Protein AF-A0A6P4EF73-F1 (afdb_monomer_lite)

Organism: Drosophila rhopaloa (NCBI:txid1041015)

Radius of gyration: 20.26 Å; chains: 1; bounding box: 39×43×54 Å

Sequence (199 aa):
MAYFVSNPTEPNYYFIDSVAYTEDHVPVKKLCWCDAPSKLKESTLCSYFELFGPVLEIKMFSNNSSMFQSGYVIYDNVKDAARALRTCNHKVNGIEFLVEASDSWDQPDAYGSSPEELQGPSLILGLNDYCLEHIMAKLELQDKVRFAKTCLRIRAIFKRESARLHTCVDLGQFRNMTVWDIRYYFQLFGAHIQVLYGI

Foldseek 3Di:
DDPPDDPPPDAQWDDDPLFIAGPVRHTFFKKKWWFAFPPDDPVQVLVLLCVLHDWPDWDKDDDVPDRIIMTMTGHPDRNSVSSVVVPPFDDGPRDTIDMGGPDLCPGPCSLHDDPPPPPDPPVLVVDDLVVLLVVLVPDQLQVLLVVLSNDVSSVVSSLVVLLVPAQEDEPVSCPPHDPVSVVSVCVRCVVNHNYYDYD

pLDDT: mean 82.44, std 15.29, range [28.02, 97.94]

Structure (mmCIF, N/CA/C/O backbone):
data_AF-A0A6P4EF73-F1
#
_entry.id   AF-A0A6P4EF73-F1
#
loop_
_atom_site.group_PDB
_atom_site.id
_atom_site.type_symbol
_atom_site.label_atom_id
_atom_site.label_alt_id
_atom_site.label_comp_id
_atom_site.label_asym_id
_atom_site.label_entity_id
_atom_site.label_seq_id
_atom_site.pdbx_PDB_ins_code
_atom_site.Cartn_x
_atom_site.Cartn_y
_atom_site.Cartn_z
_atom_site.occupancy
_atom_site.B_iso_or_equiv
_atom_site.auth_seq_id
_atom_site.auth_comp_id
_atom_site.auth_asym_id
_atom_site.auth_atom_id
_atom_site.pdbx_PDB_model_num
ATOM 1 N N . MET A 1 1 ? 8.618 16.901 5.969 1.00 31.33 1 MET A N 1
ATOM 2 C CA . MET A 1 1 ? 8.662 15.857 4.925 1.00 31.33 1 MET A CA 1
ATOM 3 C C . MET A 1 1 ? 7.523 16.161 3.978 1.00 31.33 1 MET A C 1
ATOM 5 O O . MET A 1 1 ? 6.398 16.257 4.443 1.00 31.33 1 MET A O 1
ATOM 9 N N . ALA A 1 2 ? 7.833 16.499 2.727 1.00 28.02 2 ALA A N 1
ATOM 10 C CA . ALA A 1 2 ? 6.839 16.957 1.765 1.00 28.02 2 ALA A CA 1
ATOM 11 C C . ALA A 1 2 ? 6.093 15.749 1.192 1.00 28.02 2 ALA A C 1
ATOM 13 O O . ALA A 1 2 ? 6.708 14.869 0.594 1.00 28.02 2 ALA A O 1
ATOM 14 N N . TYR A 1 3 ? 4.785 15.723 1.427 1.00 32.84 3 TYR A N 1
ATOM 15 C CA . TYR A 1 3 ? 3.828 14.833 0.792 1.00 32.84 3 TYR A CA 1
ATOM 16 C C . TYR A 1 3 ? 3.873 15.098 -0.718 1.00 32.84 3 TYR A C 1
ATOM 18 O O . TYR A 1 3 ? 3.492 16.180 -1.165 1.00 32.84 3 TYR A O 1
ATOM 26 N N . PHE A 1 4 ? 4.397 14.156 -1.506 1.00 39.75 4 PHE A N 1
ATOM 27 C CA . PHE A 1 4 ? 4.115 14.162 -2.938 1.00 39.75 4 PHE A CA 1
ATOM 28 C C . PHE A 1 4 ? 2.631 13.833 -3.081 1.00 39.75 4 PHE A C 1
ATOM 30 O O . PHE A 1 4 ? 2.155 12.828 -2.565 1.00 39.75 4 PHE A O 1
ATOM 37 N N . VAL A 1 5 ? 1.919 14.786 -3.668 1.00 38.03 5 VAL A N 1
ATOM 38 C CA . VAL A 1 5 ? 0.467 14.929 -3.699 1.00 38.03 5 VAL A CA 1
ATOM 39 C C . VAL A 1 5 ? -0.207 13.696 -4.304 1.00 38.03 5 VAL A C 1
ATOM 41 O O . VAL A 1 5 ? -0.346 13.594 -5.519 1.00 38.03 5 VAL A O 1
ATOM 44 N N . SER A 1 6 ? -0.699 12.807 -3.447 1.00 34.34 6 SER A N 1
ATOM 45 C CA . SER A 1 6 ? -2.006 12.187 -3.662 1.00 34.34 6 SER A CA 1
ATOM 46 C C . SER A 1 6 ? -3.044 13.229 -3.254 1.00 34.34 6 SER A C 1
ATOM 48 O O . SER A 1 6 ? -2.874 13.907 -2.237 1.00 34.34 6 SER A O 1
ATOM 50 N N . ASN A 1 7 ? -4.098 13.416 -4.045 1.00 36.19 7 ASN A N 1
ATOM 51 C CA . ASN A 1 7 ? -5.236 14.225 -3.614 1.00 36.19 7 ASN A CA 1
ATOM 52 C C . ASN A 1 7 ? -5.690 13.705 -2.233 1.00 36.19 7 ASN A C 1
ATOM 54 O O . ASN A 1 7 ? -5.998 12.519 -2.140 1.00 36.19 7 ASN A O 1
ATOM 58 N N . PRO A 1 8 ? -5.760 14.532 -1.172 1.00 46.88 8 PRO A N 1
ATOM 59 C CA . PRO A 1 8 ? -6.071 14.076 0.193 1.00 46.88 8 PRO A CA 1
ATOM 60 C C . PRO A 1 8 ? -7.490 13.497 0.359 1.00 46.88 8 PRO A C 1
ATOM 62 O O . PRO A 1 8 ? -7.913 13.183 1.465 1.00 46.88 8 PRO A O 1
ATOM 65 N N . THR A 1 9 ? -8.253 13.400 -0.728 1.00 51.22 9 THR A N 1
ATOM 66 C CA . THR A 1 9 ? -9.631 12.912 -0.782 1.00 51.22 9 THR A CA 1
ATOM 67 C C . THR A 1 9 ? -9.772 11.492 -1.320 1.00 51.22 9 THR A C 1
ATOM 69 O O . THR A 1 9 ? -10.854 10.926 -1.179 1.00 51.22 9 THR A O 1
ATOM 72 N N . GLU A 1 10 ? -8.742 10.914 -1.943 1.00 64.94 10 GLU A N 1
ATOM 73 C CA . GLU A 1 10 ? -8.824 9.548 -2.471 1.00 64.94 10 GLU A CA 1
ATOM 74 C C . GLU A 1 10 ? -8.064 8.578 -1.558 1.00 64.94 10 GLU A C 1
ATOM 76 O O . GLU A 1 10 ? -6.867 8.768 -1.333 1.00 64.94 10 GLU A O 1
ATOM 81 N N . PRO A 1 11 ? -8.736 7.554 -1.000 1.00 72.50 11 PRO A N 1
ATOM 82 C CA . PRO A 1 11 ? -8.063 6.541 -0.200 1.00 72.50 11 PRO A CA 1
ATOM 83 C C . PRO A 1 11 ? -7.031 5.796 -1.054 1.00 72.50 11 PRO A C 1
ATOM 85 O O . PRO A 1 11 ? -7.293 5.466 -2.209 1.00 72.50 11 PRO A O 1
ATOM 88 N N . ASN A 1 12 ? -5.887 5.442 -0.466 1.00 85.81 12 ASN A N 1
ATOM 89 C CA . ASN A 1 12 ? -4.835 4.642 -1.115 1.00 85.81 12 ASN A CA 1
ATOM 90 C C . ASN A 1 12 ? -5.206 3.148 -1.286 1.00 85.81 12 ASN A C 1
ATOM 92 O O . ASN A 1 12 ? -4.340 2.285 -1.464 1.00 85.81 12 ASN A O 1
ATOM 96 N N . TYR A 1 13 ? -6.499 2.828 -1.204 1.00 92.19 13 TYR A N 1
ATOM 97 C CA . TYR A 1 13 ? -7.052 1.487 -1.301 1.00 92.19 13 TYR A CA 1
ATOM 98 C C . TYR A 1 13 ? -8.456 1.497 -1.917 1.00 92.19 13 TYR A C 1
ATOM 100 O O . TYR A 1 13 ? -9.167 2.501 -1.907 1.00 92.19 13 TYR A O 1
ATOM 108 N N . TYR A 1 14 ? -8.888 0.339 -2.406 1.00 93.88 14 TYR A N 1
ATOM 109 C CA . TYR A 1 14 ? -10.233 0.100 -2.928 1.00 93.88 14 TYR A CA 1
ATOM 110 C C . TYR A 1 14 ? -10.760 -1.271 -2.471 1.00 93.88 14 TYR A C 1
ATOM 112 O O . TYR A 1 14 ? -10.005 -2.096 -1.956 1.00 93.88 14 TYR A O 1
ATOM 120 N N . PHE A 1 15 ? -12.062 -1.534 -2.634 1.00 94.81 15 PHE A N 1
ATOM 121 C CA . PHE A 1 15 ? -12.690 -2.785 -2.184 1.00 94.81 15 PHE A CA 1
ATOM 122 C C . PHE A 1 15 ? -13.167 -3.672 -3.342 1.00 94.81 15 PHE A C 1
ATOM 124 O O . PHE A 1 15 ? -13.830 -3.188 -4.256 1.00 94.81 15 PHE A O 1
ATOM 131 N N . ILE A 1 16 ? -12.933 -4.985 -3.233 1.00 95.38 16 ILE A N 1
ATOM 132 C CA . ILE A 1 16 ? -13.587 -6.043 -4.030 1.00 95.38 16 ILE A CA 1
ATOM 133 C C . ILE A 1 16 ? -14.074 -7.125 -3.063 1.00 95.38 16 ILE A C 1
ATOM 135 O O . ILE A 1 16 ? -13.307 -7.570 -2.216 1.00 95.38 16 ILE A O 1
ATOM 139 N N . ASP A 1 17 ? -15.343 -7.536 -3.153 1.00 87.81 17 ASP A N 1
ATOM 140 C CA . ASP A 1 17 ? -15.912 -8.684 -2.420 1.00 87.81 17 ASP A CA 1
ATOM 141 C C . ASP A 1 17 ? -15.567 -8.746 -0.915 1.00 87.81 17 ASP A C 1
ATOM 143 O O . ASP A 1 17 ? -15.378 -9.807 -0.319 1.00 87.81 17 ASP A O 1
ATOM 147 N N . SER A 1 18 ? -15.552 -7.577 -0.264 1.00 93.25 18 SER A N 1
ATOM 148 C CA . SER A 1 18 ? -15.224 -7.380 1.164 1.00 93.25 18 SER A CA 1
ATOM 149 C C . SER A 1 18 ? -13.750 -7.511 1.551 1.00 93.25 18 SER A C 1
ATOM 151 O O . SER A 1 18 ? -13.441 -7.604 2.736 1.00 93.25 18 SER A O 1
ATOM 153 N N . VAL A 1 19 ? -12.849 -7.458 0.579 1.00 96.00 19 VAL A N 1
ATOM 154 C CA . VAL A 1 19 ? -11.405 -7.332 0.782 1.00 96.00 19 VAL A CA 1
ATOM 155 C C . VAL A 1 19 ? -10.968 -5.942 0.328 1.00 96.00 19 VAL A C 1
ATOM 157 O O . VAL A 1 19 ? -11.458 -5.438 -0.683 1.00 96.00 19 VAL A O 1
ATOM 160 N N . ALA A 1 20 ? -10.086 -5.312 1.101 1.00 96.12 20 ALA A N 1
ATOM 161 C CA . ALA A 1 20 ? -9.425 -4.071 0.718 1.00 96.12 20 ALA A CA 1
ATOM 162 C C . ALA A 1 20 ? -8.112 -4.391 -0.005 1.00 96.12 20 ALA A C 1
ATOM 164 O O . ALA A 1 20 ? -7.372 -5.280 0.418 1.00 96.12 20 ALA A O 1
ATOM 165 N N . TYR A 1 21 ? -7.829 -3.655 -1.071 1.00 94.75 21 TYR A N 1
ATOM 166 C CA . TYR A 1 21 ? -6.622 -3.773 -1.880 1.00 94.75 21 TYR A CA 1
ATOM 167 C C . TYR A 1 21 ? -5.965 -2.407 -2.008 1.00 94.75 21 TYR A C 1
ATOM 169 O O . TYR A 1 21 ? -6.670 -1.417 -2.182 1.00 94.75 21 TYR A O 1
ATOM 177 N N . THR A 1 22 ? -4.638 -2.348 -1.954 1.00 94.00 22 THR A N 1
ATOM 178 C CA . THR A 1 22 ? -3.898 -1.125 -2.289 1.00 94.00 22 THR A CA 1
ATOM 179 C C . THR A 1 22 ? -3.991 -0.818 -3.788 1.00 94.00 22 THR A C 1
ATOM 181 O O . THR A 1 22 ? -4.424 -1.657 -4.579 1.00 94.00 22 THR A O 1
ATOM 184 N N . GLU A 1 23 ? -3.525 0.359 -4.205 1.00 90.38 23 GLU A N 1
ATOM 185 C CA . GLU A 1 23 ? -3.408 0.756 -5.621 1.00 90.38 23 GLU A CA 1
ATOM 186 C C . GLU A 1 23 ? -2.621 -0.232 -6.509 1.00 90.38 23 GLU A C 1
ATOM 188 O O . GLU A 1 23 ? -2.842 -0.287 -7.717 1.00 90.38 23 GLU A O 1
ATOM 193 N N . ASP A 1 24 ? -1.749 -1.057 -5.917 1.00 88.25 24 ASP A N 1
ATOM 194 C CA . ASP A 1 24 ? -0.978 -2.100 -6.609 1.00 88.25 24 ASP A CA 1
ATOM 195 C C . ASP A 1 24 ? -1.638 -3.491 -6.542 1.00 88.25 24 ASP A C 1
ATOM 197 O O . ASP A 1 24 ? -0.984 -4.505 -6.792 1.00 88.25 24 ASP A O 1
ATOM 201 N N . HIS A 1 25 ? -2.923 -3.560 -6.185 1.00 90.62 25 HIS A N 1
ATOM 202 C CA . HIS A 1 25 ? -3.697 -4.800 -6.062 1.00 90.62 25 HIS A CA 1
ATOM 203 C C . HIS A 1 25 ? -3.179 -5.764 -4.978 1.00 90.62 25 HIS A C 1
ATOM 205 O O . HIS A 1 25 ? -3.449 -6.967 -5.028 1.00 90.62 25 HIS A O 1
ATOM 211 N N . VAL A 1 26 ? -2.469 -5.249 -3.968 1.00 91.62 26 VAL A N 1
ATOM 212 C CA . VAL A 1 26 ? -2.013 -6.047 -2.823 1.00 91.62 26 VAL A CA 1
ATOM 213 C C . VAL A 1 26 ? -3.125 -6.099 -1.771 1.00 91.62 26 VAL A C 1
ATOM 215 O O . VAL A 1 26 ? -3.609 -5.037 -1.369 1.00 91.62 26 VAL A O 1
ATOM 218 N N . PRO A 1 27 ? -3.544 -7.290 -1.296 1.00 95.19 27 PRO A N 1
ATOM 219 C CA . PRO A 1 27 ? -4.506 -7.396 -0.205 1.00 95.19 27 PRO A CA 1
ATOM 220 C C . PRO A 1 27 ? -4.009 -6.685 1.056 1.00 95.19 27 PRO A C 1
ATOM 222 O O . PRO A 1 27 ? -2.877 -6.888 1.498 1.00 95.19 27 PRO A O 1
ATOM 225 N N . VAL A 1 28 ? -4.871 -5.875 1.663 1.00 96.69 28 VAL A N 1
ATOM 226 C CA . VAL A 1 28 ? -4.523 -5.099 2.853 1.00 96.69 28 VAL A CA 1
ATOM 227 C C . VAL A 1 28 ? -4.700 -5.946 4.111 1.00 96.69 28 VAL A C 1
ATOM 229 O O . VAL A 1 28 ? -5.787 -6.455 4.389 1.00 96.69 28 VAL A O 1
ATOM 232 N N . LYS A 1 29 ? -3.631 -6.047 4.905 1.00 97.19 29 LYS A N 1
ATOM 233 C CA . LYS A 1 29 ? -3.643 -6.563 6.288 1.00 97.19 29 LYS A CA 1
ATOM 234 C C . LYS A 1 29 ? -3.115 -5.544 7.289 1.00 97.19 29 LYS A C 1
ATOM 236 O O . LYS A 1 29 ? -3.582 -5.505 8.425 1.00 97.19 29 LYS A O 1
ATOM 241 N N . LYS A 1 30 ? -2.130 -4.743 6.873 1.00 97.62 30 LYS A N 1
ATOM 242 C CA . LYS A 1 30 ? -1.496 -3.714 7.694 1.00 97.62 30 LYS A CA 1
ATOM 243 C C . LYS A 1 30 ? -2.178 -2.372 7.466 1.00 97.62 30 LYS A C 1
ATOM 245 O O . LYS A 1 30 ? -2.222 -1.874 6.338 1.00 97.62 30 LYS A O 1
ATOM 250 N N . LEU A 1 31 ? -2.675 -1.791 8.549 1.00 96.94 31 LEU A N 1
ATOM 251 C CA . LEU A 1 31 ? -3.236 -0.447 8.589 1.00 96.94 31 LEU A CA 1
ATOM 252 C C . LEU A 1 31 ? -2.305 0.455 9.383 1.00 96.94 31 LEU A C 1
ATOM 254 O O . LEU A 1 31 ? -1.740 0.025 10.390 1.00 96.94 31 LEU A O 1
ATOM 258 N N . CYS A 1 32 ? -2.168 1.702 8.958 1.00 94.75 32 CYS A N 1
ATOM 259 C CA . CYS A 1 32 ? -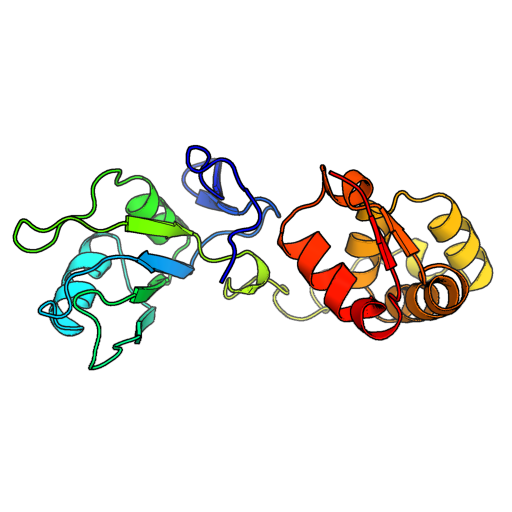1.513 2.736 9.744 1.00 94.75 32 CYS A CA 1
ATOM 260 C C . CYS A 1 32 ? -2.566 3.662 10.344 1.00 94.75 32 CYS A C 1
ATOM 262 O O . CYS A 1 32 ? -3.635 3.866 9.771 1.00 94.75 32 CYS A O 1
ATOM 264 N N . TRP A 1 33 ? -2.260 4.227 11.506 1.00 92.25 33 TRP A N 1
ATOM 265 C CA . TRP A 1 33 ? -3.025 5.344 12.032 1.00 92.25 33 TRP A CA 1
ATOM 266 C C . TRP A 1 33 ? -2.133 6.552 12.268 1.00 92.25 33 TRP A C 1
ATOM 268 O O . TRP A 1 33 ? -0.949 6.428 12.608 1.00 92.25 33 TRP A O 1
ATOM 278 N N . CYS A 1 34 ? -2.747 7.719 12.136 1.00 88.69 34 CYS A N 1
ATOM 279 C CA . CYS A 1 34 ? -2.139 9.019 12.359 1.00 88.69 34 CYS A CA 1
ATOM 280 C C . CYS A 1 34 ? -3.009 9.847 13.304 1.00 88.69 34 CYS A C 1
ATOM 282 O O . CYS A 1 34 ? -4.204 9.596 13.461 1.00 88.69 34 CYS A O 1
ATOM 284 N N . ASP A 1 35 ? -2.385 10.830 13.949 1.00 85.81 35 ASP A N 1
ATOM 285 C CA . ASP A 1 35 ? -3.057 11.819 14.795 1.00 85.81 35 ASP A CA 1
ATOM 286 C C . ASP A 1 35 ? -3.822 11.245 16.001 1.00 85.81 35 ASP A C 1
ATOM 288 O O . ASP A 1 35 ? -4.691 11.901 16.578 1.00 85.81 35 ASP A O 1
ATOM 292 N N . ALA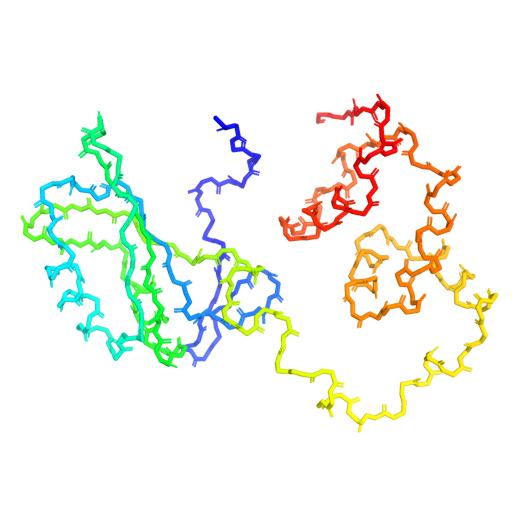 A 1 36 ? -3.455 10.046 16.469 1.00 86.56 36 ALA A N 1
ATOM 293 C CA . ALA A 1 36 ? -3.971 9.543 17.736 1.00 86.56 36 ALA A CA 1
ATOM 294 C C . ALA A 1 36 ? -3.381 10.371 18.895 1.00 86.56 36 ALA A C 1
ATOM 296 O O . ALA A 1 36 ? -2.188 10.664 18.895 1.00 86.56 36 ALA A O 1
ATOM 297 N N . PRO A 1 37 ? -4.148 10.746 19.929 1.00 84.88 37 PRO A N 1
ATOM 298 C CA . PRO A 1 37 ? -3.601 11.470 21.076 1.00 84.88 37 PRO A CA 1
ATOM 299 C C . PRO A 1 37 ? -2.570 10.639 21.835 1.00 84.88 37 PRO A C 1
ATOM 301 O O . PRO A 1 37 ? -2.843 9.482 22.155 1.00 84.88 37 PRO A O 1
ATOM 304 N N . SER A 1 38 ? -1.453 11.247 22.244 1.00 84.69 38 SER A N 1
ATOM 305 C CA . SER A 1 38 ? -0.376 10.576 22.999 1.00 84.69 38 SER A CA 1
ATOM 306 C C . SER A 1 38 ? -0.802 10.003 24.361 1.00 84.69 38 SER A C 1
ATOM 308 O O . SER A 1 38 ? -0.110 9.177 24.948 1.00 84.69 38 SER A O 1
ATOM 310 N N . LYS A 1 39 ? -1.972 10.410 24.872 1.00 85.06 39 LYS A N 1
ATOM 311 C CA . LYS A 1 39 ? -2.572 9.865 26.102 1.00 85.06 39 LYS A CA 1
ATOM 312 C C . LYS A 1 39 ? -3.158 8.461 25.922 1.00 85.06 39 LYS A C 1
ATOM 314 O O . LYS A 1 39 ? -3.379 7.780 26.924 1.00 85.06 39 LYS A O 1
ATOM 319 N N . LEU A 1 40 ? -3.465 8.042 24.690 1.00 86.31 40 LEU A N 1
ATOM 320 C CA . LEU A 1 40 ? -3.974 6.696 24.427 1.00 86.31 40 LEU A CA 1
ATOM 321 C C . LEU A 1 40 ? -2.852 5.678 24.629 1.00 86.31 40 LEU A C 1
ATOM 323 O O . LEU A 1 40 ? -1.755 5.840 24.104 1.00 86.31 40 LEU A O 1
ATOM 327 N N . LYS A 1 41 ? -3.130 4.631 25.404 1.00 89.12 41 LYS A N 1
ATOM 328 C CA . LYS A 1 41 ? -2.185 3.536 25.633 1.00 89.12 41 LYS A CA 1
ATOM 329 C C . LYS A 1 41 ? -2.318 2.482 24.542 1.00 89.12 41 LYS A C 1
ATOM 331 O O . LYS A 1 41 ? -3.412 2.274 24.018 1.00 89.12 41 LYS A O 1
ATOM 336 N N . GLU A 1 42 ? -1.235 1.747 24.313 1.00 90.25 42 GLU A N 1
ATOM 337 C CA . GLU A 1 42 ? -1.203 0.619 23.374 1.00 90.25 42 GLU A CA 1
ATOM 338 C C . GLU A 1 42 ? -2.282 -0.408 23.675 1.00 90.25 42 GLU A C 1
ATOM 340 O O . GLU A 1 42 ? -3.007 -0.811 22.776 1.00 90.25 42 GLU A O 1
ATOM 345 N N . SER A 1 43 ? -2.478 -0.746 24.952 1.00 91.94 43 SER A N 1
ATOM 346 C CA . SER A 1 43 ? -3.514 -1.694 25.365 1.00 91.94 43 SER A CA 1
ATOM 347 C C . SER A 1 43 ? -4.923 -1.239 24.978 1.00 91.94 43 SER A C 1
ATOM 349 O O . SER A 1 43 ? -5.746 -2.059 24.592 1.00 91.94 43 SER A O 1
ATOM 351 N N . THR A 1 44 ? -5.209 0.065 25.046 1.00 92.62 44 THR A N 1
ATOM 352 C CA . THR A 1 44 ? -6.514 0.622 24.665 1.00 92.62 44 THR A CA 1
ATOM 353 C C . THR A 1 44 ? -6.715 0.589 23.153 1.00 92.62 44 THR A C 1
ATOM 355 O O . THR A 1 44 ? -7.803 0.252 22.696 1.00 92.62 44 THR A O 1
ATOM 358 N N . LEU A 1 45 ? -5.675 0.917 22.380 1.00 92.19 45 LEU A N 1
ATOM 359 C CA . LEU A 1 45 ? -5.715 0.819 20.920 1.00 92.19 45 LEU A CA 1
ATOM 360 C C . LEU A 1 45 ? -5.832 -0.639 20.466 1.00 92.19 45 LEU A C 1
ATOM 362 O O . LEU A 1 45 ? -6.623 -0.925 19.576 1.00 92.19 45 LEU A O 1
ATOM 366 N N . CYS A 1 46 ? -5.117 -1.556 21.119 1.00 94.12 46 CYS A N 1
ATOM 367 C CA . CYS A 1 46 ? -5.192 -2.987 20.845 1.00 94.12 46 CYS A CA 1
ATOM 368 C C . CYS A 1 46 ? -6.624 -3.501 21.031 1.00 94.12 46 CYS A C 1
ATOM 370 O O . CYS A 1 46 ? -7.233 -3.959 20.070 1.00 94.12 46 CYS A O 1
ATOM 372 N N . SER A 1 47 ? -7.220 -3.293 22.213 1.00 95.31 47 SER A N 1
ATOM 373 C CA . SER A 1 47 ? -8.606 -3.708 22.472 1.00 95.31 47 SER A CA 1
ATOM 374 C C . SER A 1 47 ? -9.620 -3.057 21.530 1.00 95.31 47 SER A C 1
ATOM 376 O O . SER A 1 47 ? -10.650 -3.653 21.231 1.00 95.31 47 SER A O 1
ATOM 378 N N . TYR A 1 48 ? -9.355 -1.835 21.059 1.00 95.50 48 TYR A N 1
ATOM 379 C CA . TYR A 1 48 ? -10.190 -1.189 20.050 1.00 95.50 48 TYR A CA 1
ATOM 380 C C . TYR A 1 48 ? -10.082 -1.880 18.686 1.00 95.50 48 TYR A C 1
ATOM 382 O O . TYR A 1 48 ? -11.103 -2.191 18.076 1.00 95.50 48 TYR A O 1
ATOM 390 N N . PHE A 1 49 ? -8.865 -2.140 18.203 1.00 96.44 49 PHE A N 1
ATOM 391 C CA . PHE A 1 49 ? -8.660 -2.777 16.905 1.00 96.44 49 PHE A CA 1
ATOM 392 C C . PHE A 1 49 ? -9.099 -4.249 16.890 1.00 96.44 49 PHE A C 1
ATOM 394 O O . PHE A 1 49 ? -9.577 -4.718 15.854 1.00 96.44 49 PHE A O 1
ATOM 401 N N . GLU A 1 50 ? -9.050 -4.936 18.034 1.00 97.06 50 GLU A N 1
ATOM 402 C CA . GLU A 1 50 ? -9.583 -6.293 18.222 1.00 97.06 50 GLU A CA 1
ATOM 403 C C . GLU A 1 50 ? -11.107 -6.386 18.003 1.00 97.06 50 GLU A C 1
ATOM 405 O O . GLU A 1 50 ? -11.614 -7.457 17.664 1.00 97.06 50 GLU A O 1
ATOM 410 N N . LEU A 1 51 ? -11.856 -5.275 18.101 1.00 96.44 51 LEU A N 1
ATOM 411 C CA . LEU A 1 51 ? -13.294 -5.246 17.778 1.00 96.44 51 LEU A CA 1
ATOM 412 C C . LEU A 1 51 ? -13.573 -5.607 16.311 1.00 96.44 51 LEU A C 1
ATOM 414 O O . LEU A 1 51 ? -14.653 -6.105 15.982 1.00 96.44 51 LEU A O 1
ATOM 418 N N . PHE A 1 52 ? -12.610 -5.352 15.423 1.00 96.88 52 PHE A N 1
ATOM 419 C CA . PHE A 1 52 ? -12.726 -5.648 13.997 1.00 96.88 52 PHE A CA 1
ATOM 420 C C . PHE A 1 52 ? -12.228 -7.042 13.630 1.00 96.88 52 PHE A C 1
ATOM 422 O O . PHE A 1 52 ? -12.499 -7.477 12.518 1.00 96.88 52 PHE A O 1
ATOM 429 N N . GLY A 1 53 ? -11.549 -7.749 14.533 1.00 96.81 53 GLY A N 1
ATOM 430 C CA . GLY A 1 53 ? -11.014 -9.091 14.310 1.00 96.81 53 GLY A CA 1
ATOM 431 C C . GLY A 1 53 ? -9.654 -9.309 14.979 1.00 96.81 53 GLY A C 1
ATOM 432 O O . GLY A 1 53 ? -9.104 -8.375 15.561 1.00 96.81 53 GLY A O 1
ATOM 433 N N . PRO A 1 54 ? -9.106 -10.536 14.914 1.00 97.19 54 PRO A N 1
ATOM 434 C CA . PRO A 1 54 ? -7.828 -10.870 15.535 1.00 97.19 54 PRO A CA 1
ATOM 435 C C . PRO A 1 54 ? -6.670 -10.017 14.999 1.00 97.19 54 PRO A C 1
ATOM 437 O O . PRO A 1 54 ? -6.430 -9.942 13.789 1.00 97.19 54 PRO A O 1
ATOM 440 N N . VAL A 1 55 ? -5.937 -9.398 15.924 1.00 97.06 55 VAL A N 1
ATOM 441 C CA . VAL A 1 55 ? -4.743 -8.594 15.653 1.00 97.06 55 VAL A CA 1
ATOM 442 C C . VAL A 1 55 ? -3.502 -9.467 15.841 1.00 97.06 55 VAL A C 1
ATOM 444 O O . VAL A 1 55 ? -3.321 -10.069 16.896 1.00 97.06 55 VAL A O 1
ATOM 447 N N . LEU A 1 56 ? -2.641 -9.533 14.823 1.00 96.06 56 LEU A N 1
ATOM 448 C CA . LEU A 1 56 ? -1.345 -10.217 14.894 1.00 96.06 56 LEU A CA 1
ATOM 449 C C . LEU A 1 56 ? -0.288 -9.352 15.572 1.00 96.06 56 LEU A C 1
ATOM 451 O O . LEU A 1 56 ? 0.527 -9.840 16.349 1.00 96.06 56 LEU A O 1
ATOM 455 N N . GLU A 1 57 ? -0.288 -8.064 15.244 1.00 96.06 57 GLU A N 1
ATOM 456 C CA . GLU A 1 57 ? 0.708 -7.124 15.731 1.00 96.06 57 GLU A CA 1
ATOM 457 C C . GLU A 1 57 ? 0.099 -5.731 15.833 1.00 96.06 57 GLU A C 1
ATOM 459 O O . GLU A 1 57 ? -0.632 -5.290 14.946 1.00 96.06 57 GLU A O 1
ATOM 464 N N . ILE A 1 58 ? 0.448 -5.014 16.895 1.00 95.38 58 ILE A N 1
ATOM 465 C CA . ILE A 1 58 ? 0.211 -3.583 17.015 1.00 95.38 58 ILE A CA 1
ATOM 466 C C . ILE A 1 58 ? 1.505 -2.922 17.466 1.00 95.38 58 ILE A C 1
ATOM 468 O O . ILE A 1 58 ? 2.227 -3.459 18.304 1.00 95.38 58 ILE A O 1
ATOM 472 N N . LYS A 1 59 ? 1.822 -1.763 16.892 1.00 94.81 59 LYS A N 1
ATOM 473 C CA . LYS A 1 59 ? 3.014 -1.014 17.275 1.00 94.81 59 LYS A CA 1
ATOM 474 C C . LYS A 1 59 ? 2.757 0.473 17.253 1.00 94.81 59 LYS A C 1
ATOM 476 O O . LYS A 1 59 ? 2.275 1.020 16.263 1.00 94.81 59 LYS A O 1
ATOM 481 N N . MET A 1 60 ? 3.155 1.128 18.335 1.00 91.12 60 MET A N 1
ATOM 482 C CA . MET A 1 60 ? 3.070 2.572 18.476 1.00 91.12 60 MET A CA 1
ATOM 483 C C . MET A 1 60 ? 4.419 3.233 18.216 1.00 91.12 60 MET A C 1
ATOM 485 O O . MET A 1 60 ? 5.458 2.821 18.735 1.00 91.12 60 MET A O 1
ATOM 489 N N . PHE A 1 61 ? 4.390 4.321 17.461 1.00 86.62 61 PHE A N 1
ATOM 490 C CA . PHE A 1 61 ? 5.502 5.241 17.302 1.00 86.62 61 PHE A CA 1
ATOM 491 C C . PHE A 1 61 ? 5.235 6.457 18.188 1.00 86.62 61 PHE A C 1
ATOM 493 O O . PHE A 1 61 ? 4.623 7.441 17.770 1.00 86.62 61 PHE A O 1
ATOM 500 N N . SER A 1 62 ? 5.660 6.370 19.449 1.00 72.25 62 SER A N 1
ATOM 501 C CA . SER A 1 62 ? 5.625 7.524 20.344 1.00 72.25 62 SER A CA 1
ATOM 502 C C . SER A 1 62 ? 6.858 8.388 20.115 1.00 72.25 62 SER A C 1
ATOM 504 O O . SER A 1 62 ? 7.992 7.911 20.182 1.00 72.25 62 SER A O 1
ATOM 506 N N . ASN A 1 63 ? 6.631 9.673 19.867 1.00 66.88 63 ASN A N 1
ATOM 507 C CA . ASN A 1 63 ? 7.665 10.683 19.992 1.00 66.88 63 ASN A CA 1
ATOM 508 C C . ASN A 1 63 ? 7.374 11.468 21.272 1.00 66.88 63 ASN A C 1
ATOM 510 O O . ASN A 1 63 ? 6.343 12.132 21.354 1.00 66.88 63 ASN A O 1
ATOM 514 N N . ASN A 1 64 ? 8.266 11.396 22.265 1.00 62.19 64 ASN A N 1
ATOM 515 C CA . ASN A 1 64 ? 8.057 11.977 23.601 1.00 62.19 64 ASN A CA 1
ATOM 516 C C . ASN A 1 64 ? 7.768 13.495 23.590 1.00 62.19 64 ASN A C 1
ATOM 518 O O . ASN A 1 64 ? 7.324 14.040 24.596 1.00 62.19 64 ASN A O 1
ATOM 522 N N . SER A 1 65 ? 8.021 14.184 22.474 1.00 67.62 65 SER A N 1
ATOM 523 C CA . SER A 1 65 ? 7.749 15.611 22.272 1.00 67.62 65 SER A CA 1
ATOM 524 C C . SER A 1 65 ? 6.435 15.924 21.540 1.00 67.62 65 SER A C 1
ATOM 526 O O . SER A 1 65 ? 6.080 17.096 21.423 1.00 67.62 65 SER A O 1
ATOM 528 N N . SER A 1 66 ? 5.712 14.919 21.036 1.00 77.88 66 SER A N 1
ATOM 529 C CA . SER A 1 66 ? 4.512 15.112 20.218 1.00 77.88 66 SER A CA 1
ATOM 530 C C . SER A 1 66 ? 3.223 14.945 21.031 1.00 77.88 66 SER A C 1
ATOM 532 O O . SER A 1 66 ? 3.074 14.020 21.830 1.00 77.88 66 SER A O 1
ATOM 534 N N . MET A 1 67 ? 2.247 15.830 20.796 1.00 82.31 67 MET A N 1
ATOM 535 C CA . MET A 1 67 ? 0.879 15.674 21.322 1.00 82.31 67 MET A CA 1
ATOM 536 C C . MET A 1 67 ? 0.123 14.515 20.658 1.00 82.31 67 MET A C 1
ATOM 538 O O . MET A 1 67 ? -0.853 14.009 21.218 1.00 82.31 67 MET A O 1
ATOM 542 N N . PHE A 1 68 ? 0.603 14.080 19.495 1.00 84.75 68 PHE A N 1
ATOM 543 C CA . PHE A 1 68 ? 0.026 13.009 18.700 1.00 84.75 68 PHE A CA 1
ATOM 544 C C . PHE A 1 68 ? 1.019 11.870 18.504 1.00 84.75 68 PHE A C 1
ATOM 546 O O . PHE A 1 68 ? 2.235 12.064 18.508 1.00 84.75 68 PHE A O 1
ATOM 553 N N . GLN A 1 69 ? 0.486 10.680 18.308 1.00 88.56 69 GLN A N 1
ATOM 554 C CA . GLN A 1 69 ? 1.226 9.466 18.042 1.00 88.56 69 GLN A CA 1
ATOM 555 C C . GLN A 1 69 ? 0.613 8.748 16.849 1.00 88.56 69 GLN A C 1
ATOM 557 O O . GLN A 1 69 ? -0.598 8.780 16.621 1.00 88.56 69 GLN A O 1
ATOM 562 N N . SER A 1 70 ? 1.480 8.064 16.124 1.00 91.81 70 SER A N 1
ATOM 563 C CA . SER A 1 70 ? 1.112 7.231 14.989 1.00 91.81 70 SER A CA 1
ATOM 564 C C . SER A 1 70 ? 1.497 5.795 15.292 1.00 91.81 70 SER A C 1
ATOM 566 O O . SER A 1 70 ? 2.187 5.506 16.272 1.00 91.81 70 SER A O 1
ATOM 568 N N . GLY A 1 71 ? 1.069 4.879 14.449 1.00 94.19 71 GLY A N 1
ATOM 569 C CA . GLY A 1 71 ? 1.460 3.488 14.567 1.00 94.19 71 GLY A CA 1
ATOM 570 C C . GLY A 1 71 ? 0.814 2.648 13.494 1.00 94.19 71 GLY A C 1
ATOM 571 O O . GLY A 1 71 ? 0.271 3.176 12.522 1.00 94.19 71 GLY A O 1
ATOM 572 N N . TYR A 1 72 ? 0.906 1.338 13.662 1.00 96.75 72 TYR A N 1
ATOM 573 C CA . TYR A 1 72 ? 0.253 0.400 12.770 1.00 96.75 72 TYR A CA 1
ATOM 574 C C . TYR A 1 72 ? -0.330 -0.784 13.519 1.00 96.75 72 TYR A C 1
ATOM 576 O O . TYR A 1 72 ? 0.102 -1.136 14.620 1.00 96.75 72 TYR A O 1
ATOM 584 N N . VAL A 1 73 ? -1.304 -1.407 12.871 1.00 97.44 73 VAL A N 1
ATOM 585 C CA . VAL A 1 73 ? -1.910 -2.668 13.272 1.00 97.44 73 VAL A CA 1
ATOM 586 C C . VAL A 1 73 ? -1.881 -3.626 12.086 1.00 97.44 73 VAL A C 1
ATOM 588 O O . VAL A 1 73 ? -2.115 -3.221 10.949 1.00 97.44 73 VAL A O 1
ATOM 591 N N . ILE A 1 74 ? -1.564 -4.891 12.342 1.00 97.75 74 ILE A N 1
ATOM 592 C CA . ILE A 1 74 ? -1.602 -5.975 11.362 1.00 97.75 74 ILE A CA 1
ATOM 593 C C . ILE A 1 74 ? -2.692 -6.947 11.789 1.00 97.75 74 ILE A C 1
ATOM 595 O O . ILE A 1 74 ? -2.636 -7.508 12.883 1.00 97.75 74 ILE A O 1
ATOM 599 N N . TYR A 1 75 ? -3.671 -7.155 10.916 1.00 97.94 75 TYR A N 1
ATOM 600 C CA . TYR A 1 75 ? -4.717 -8.155 11.108 1.00 97.94 75 TYR A CA 1
ATOM 601 C C . TYR A 1 75 ? -4.291 -9.526 10.590 1.00 97.94 75 TYR A C 1
ATOM 603 O O . TYR A 1 75 ? -3.552 -9.631 9.609 1.00 97.94 75 TYR A O 1
ATOM 611 N N . ASP A 1 76 ? -4.826 -10.574 11.216 1.00 95.31 76 ASP A N 1
ATOM 612 C CA . ASP A 1 76 ? -4.662 -11.952 10.741 1.00 95.31 76 ASP A CA 1
ATOM 613 C C . ASP A 1 76 ? -5.392 -12.174 9.404 1.00 95.31 76 ASP A C 1
ATOM 615 O O . ASP A 1 76 ? -4.863 -12.764 8.458 1.00 95.31 76 ASP A O 1
ATOM 619 N N . ASN A 1 77 ? -6.596 -11.606 9.279 1.00 96.00 77 ASN A N 1
ATOM 620 C CA . ASN A 1 77 ? -7.451 -11.755 8.107 1.00 96.00 77 ASN A CA 1
ATOM 621 C C . ASN A 1 77 ? -7.639 -10.432 7.346 1.00 96.00 77 ASN A C 1
ATOM 623 O O . ASN A 1 77 ? -7.998 -9.404 7.920 1.00 96.00 77 ASN A O 1
ATOM 627 N N . VAL A 1 78 ? -7.507 -10.482 6.017 1.00 96.62 78 VAL A N 1
ATOM 628 C CA . VAL A 1 78 ? -7.739 -9.338 5.113 1.00 96.62 78 VAL A CA 1
ATOM 629 C C . VAL A 1 78 ? -9.157 -8.762 5.217 1.00 96.62 78 VAL A C 1
ATOM 631 O O . VAL A 1 78 ? -9.366 -7.567 5.017 1.00 96.62 78 VAL A O 1
ATOM 634 N N . LYS A 1 79 ? -10.153 -9.588 5.563 1.00 97.44 79 LYS A N 1
ATOM 635 C CA . LYS A 1 79 ? -11.539 -9.136 5.757 1.00 97.44 79 LYS A CA 1
ATOM 636 C C . LYS A 1 79 ? -11.697 -8.297 7.023 1.00 97.44 79 LYS A C 1
ATOM 638 O O . LYS A 1 79 ? -12.550 -7.416 7.059 1.00 97.44 79 LYS A O 1
ATOM 643 N N . ASP A 1 80 ? -10.876 -8.537 8.038 1.00 97.62 80 ASP A N 1
ATOM 644 C CA . ASP A 1 80 ? -10.923 -7.809 9.308 1.00 97.62 80 ASP A CA 1
ATOM 645 C C . ASP A 1 80 ? -10.286 -6.429 9.154 1.00 97.62 80 ASP A C 1
ATOM 647 O O . ASP A 1 80 ? -10.891 -5.424 9.531 1.00 97.62 80 ASP A O 1
ATOM 651 N N . ALA A 1 81 ? -9.158 -6.363 8.441 1.00 97.31 81 ALA A N 1
ATOM 652 C CA . ALA A 1 81 ? -8.581 -5.101 7.985 1.00 97.31 81 ALA A CA 1
ATOM 653 C C . ALA A 1 81 ? -9.573 -4.303 7.119 1.00 97.31 81 ALA A C 1
ATOM 655 O O . ALA A 1 81 ? -9.765 -3.106 7.329 1.00 97.31 81 ALA A O 1
ATOM 656 N N . ALA A 1 82 ? -10.271 -4.967 6.191 1.00 97.12 82 ALA A N 1
ATOM 657 C CA . ALA A 1 82 ? -11.298 -4.327 5.373 1.00 97.12 82 ALA A CA 1
ATOM 658 C C . ALA A 1 82 ? -12.476 -3.793 6.210 1.00 97.12 82 ALA A C 1
ATOM 660 O O . ALA A 1 82 ? -13.005 -2.723 5.907 1.00 97.12 82 ALA A O 1
ATOM 661 N N . ARG A 1 83 ? -12.891 -4.501 7.273 1.00 96.69 83 ARG A N 1
ATOM 662 C CA . ARG A 1 83 ? -13.916 -4.017 8.215 1.00 96.69 83 ARG A CA 1
ATOM 663 C C . ARG A 1 83 ? -13.457 -2.768 8.960 1.00 96.69 83 ARG A C 1
ATOM 665 O O . ARG A 1 83 ? -14.242 -1.827 9.065 1.00 96.69 83 ARG A O 1
ATOM 672 N N . ALA A 1 84 ? -12.212 -2.747 9.433 1.00 96.19 84 ALA A N 1
ATOM 673 C CA . ALA A 1 84 ? -11.635 -1.567 10.064 1.00 96.19 84 ALA A CA 1
ATOM 674 C C . ALA A 1 84 ? -11.629 -0.379 9.087 1.00 96.19 84 ALA A C 1
ATOM 676 O O . ALA A 1 84 ? -12.228 0.641 9.400 1.00 96.19 84 ALA A O 1
ATOM 677 N N . LEU A 1 85 ? -11.113 -0.545 7.864 1.00 95.00 85 LEU A N 1
ATOM 678 C CA . LEU A 1 85 ? -11.054 0.521 6.849 1.00 95.00 85 LEU A CA 1
ATOM 679 C C . LEU A 1 85 ? -12.416 1.056 6.387 1.00 95.00 85 LEU A C 1
ATOM 681 O O . LEU A 1 85 ? -12.527 2.207 5.979 1.00 95.00 85 LEU A O 1
ATOM 685 N N . ARG A 1 86 ? -13.481 0.250 6.456 1.00 93.94 86 ARG A N 1
ATOM 686 C CA . ARG A 1 86 ? -14.846 0.734 6.179 1.00 93.94 86 ARG A CA 1
ATOM 687 C C . ARG A 1 86 ? -15.365 1.705 7.239 1.00 93.94 86 ARG A C 1
ATOM 689 O O . ARG A 1 86 ? -16.383 2.357 7.015 1.00 93.94 86 ARG A O 1
ATOM 696 N N . THR A 1 87 ? -14.713 1.786 8.395 1.00 91.12 87 THR A N 1
ATOM 697 C CA . THR A 1 87 ? -15.110 2.686 9.475 1.00 91.12 87 THR A CA 1
ATOM 698 C C . THR A 1 87 ? -14.604 4.092 9.178 1.00 91.12 87 THR A C 1
ATOM 700 O O . THR A 1 87 ? -13.442 4.409 9.377 1.00 91.12 87 THR A O 1
ATOM 703 N N . CYS A 1 88 ? -15.498 4.972 8.732 1.00 78.38 88 CYS A N 1
ATOM 704 C CA . CYS A 1 88 ? -15.123 6.337 8.352 1.00 78.38 88 CYS A CA 1
ATOM 705 C C . CYS A 1 88 ? -14.725 7.244 9.530 1.00 78.38 88 CYS A C 1
ATOM 707 O O . CYS A 1 88 ? -14.160 8.309 9.306 1.00 78.38 88 CYS A O 1
ATOM 709 N N . ASN A 1 89 ? -15.058 6.872 10.771 1.00 87.19 89 ASN A N 1
ATOM 710 C CA . ASN A 1 89 ? -14.732 7.657 11.962 1.00 87.19 89 ASN A CA 1
ATOM 711 C C . ASN A 1 89 ? -14.210 6.741 13.075 1.00 87.19 89 ASN A C 1
ATOM 713 O O . ASN A 1 89 ? -14.985 6.167 13.847 1.00 87.19 89 ASN A O 1
ATOM 717 N N . HIS A 1 90 ? -12.889 6.580 13.129 1.00 91.31 90 HIS A N 1
ATOM 718 C CA . HIS A 1 90 ? -12.239 5.834 14.195 1.00 91.31 90 HIS A CA 1
ATOM 719 C C . HIS A 1 90 ? -12.151 6.683 15.453 1.00 91.31 90 HIS A C 1
ATOM 721 O O . HIS A 1 90 ? -11.595 7.779 15.444 1.00 91.31 90 HIS A O 1
ATOM 727 N N . LYS A 1 91 ? -12.711 6.164 16.549 1.00 91.19 91 LYS A N 1
ATOM 728 C CA . LYS A 1 91 ? -12.887 6.918 17.787 1.00 91.19 91 LYS A CA 1
ATOM 729 C C . LYS A 1 91 ? -12.660 6.046 19.008 1.00 91.19 91 LYS A C 1
ATOM 731 O O . LYS A 1 91 ? -13.330 5.031 19.187 1.00 91.19 91 LYS A O 1
ATOM 736 N N . VAL A 1 92 ? -11.767 6.489 19.886 1.00 86.75 92 VAL A N 1
ATOM 737 C CA . VAL A 1 92 ? -11.483 5.848 21.177 1.00 86.75 92 VAL A CA 1
ATOM 738 C C . VAL A 1 92 ? -11.625 6.892 22.276 1.00 86.75 92 VAL A C 1
ATOM 740 O O . VAL A 1 92 ? -11.039 7.969 22.203 1.00 86.75 92 VAL A O 1
ATOM 743 N N . ASN A 1 93 ? -12.435 6.595 23.297 1.00 83.12 93 ASN A N 1
ATOM 744 C CA . ASN A 1 93 ? -12.725 7.506 24.416 1.00 83.12 93 ASN A CA 1
ATOM 745 C C . ASN A 1 93 ? -13.195 8.906 23.982 1.00 83.12 93 ASN A C 1
ATOM 747 O O . ASN A 1 93 ? -12.874 9.908 24.618 1.00 83.12 93 ASN A O 1
ATOM 751 N N . GLY A 1 94 ? -13.946 8.985 22.883 1.00 81.56 94 GLY A N 1
ATOM 752 C CA . GLY A 1 94 ? -14.458 10.254 22.378 1.00 81.56 94 GLY A CA 1
ATOM 753 C C . GLY A 1 94 ? -13.477 11.047 21.509 1.00 81.56 94 GLY A C 1
ATOM 754 O O . GLY A 1 94 ? -13.860 12.116 21.040 1.00 81.56 94 GLY A O 1
ATOM 755 N N . ILE A 1 95 ? -12.270 10.533 21.255 1.00 83.19 95 ILE A N 1
ATOM 756 C CA . ILE A 1 95 ? -11.260 11.205 20.432 1.00 83.19 95 ILE A CA 1
ATOM 757 C C . ILE A 1 95 ? -11.071 10.463 19.117 1.00 83.19 95 ILE A C 1
ATOM 759 O O . ILE A 1 95 ? -10.952 9.238 19.105 1.00 83.19 95 ILE A O 1
ATOM 763 N N . GLU A 1 96 ? -11.073 11.226 18.033 1.00 89.62 96 GLU A N 1
ATOM 764 C CA . GLU A 1 96 ? -11.019 10.729 16.663 1.00 89.62 96 GLU A CA 1
ATOM 765 C C . GLU A 1 96 ? -9.576 10.706 16.161 1.00 89.62 96 GLU A C 1
ATOM 767 O O . GLU A 1 96 ? -8.755 11.520 16.586 1.00 89.62 96 GLU A O 1
ATOM 772 N N . PHE A 1 97 ? -9.268 9.749 15.294 1.00 89.81 97 PHE A N 1
ATOM 773 C CA . PHE A 1 97 ? -7.968 9.623 14.644 1.00 89.81 97 PHE A CA 1
ATOM 774 C C . PHE A 1 97 ? -8.129 9.003 13.257 1.00 89.81 97 PHE A C 1
ATOM 776 O O . PHE A 1 97 ? -9.146 8.373 12.958 1.00 89.81 97 PHE A O 1
ATOM 783 N N . LEU A 1 98 ? -7.130 9.201 12.403 1.00 89.81 98 LEU A N 1
ATOM 784 C CA . LEU A 1 98 ? -7.164 8.726 11.026 1.00 89.81 98 LEU A CA 1
ATOM 785 C C . LEU A 1 98 ? -6.597 7.311 10.946 1.00 89.81 98 LEU A C 1
ATOM 787 O O . LEU A 1 98 ? -5.573 7.029 11.566 1.00 89.81 98 LEU A O 1
ATOM 791 N N . VAL A 1 99 ? -7.242 6.443 10.168 1.00 92.81 99 VAL A N 1
ATOM 792 C CA . VAL A 1 99 ? -6.747 5.103 9.833 1.00 92.81 99 VAL A CA 1
ATOM 793 C C . VAL A 1 99 ? -6.763 4.944 8.322 1.00 92.81 99 VAL A C 1
ATOM 795 O O . VAL A 1 99 ? -7.770 5.227 7.676 1.00 92.81 99 VAL A O 1
ATOM 798 N N . GLU A 1 100 ? -5.654 4.467 7.772 1.00 93.31 100 GLU A N 1
ATOM 799 C CA . GLU A 1 100 ? -5.457 4.256 6.339 1.00 93.31 100 GLU A CA 1
ATOM 800 C C . GLU A 1 100 ? -4.804 2.893 6.088 1.00 93.31 100 GLU A C 1
ATOM 802 O O . GLU A 1 100 ? -4.267 2.249 6.999 1.00 93.31 100 GLU A O 1
ATOM 807 N N . ALA A 1 101 ? -4.855 2.419 4.841 1.00 95.19 101 ALA A N 1
ATOM 808 C CA . ALA A 1 101 ? -4.061 1.261 4.461 1.00 95.19 101 ALA A CA 1
ATOM 809 C C . ALA A 1 101 ? -2.580 1.656 4.493 1.00 95.19 101 ALA A C 1
ATOM 811 O O . ALA A 1 101 ? -2.208 2.735 4.037 1.00 95.19 101 ALA A O 1
ATOM 812 N N . SER A 1 102 ? -1.712 0.790 5.015 1.00 95.06 102 SER A N 1
ATOM 813 C CA . SER A 1 102 ? -0.275 0.996 4.818 1.00 95.06 102 SER A CA 1
ATOM 814 C C . SER A 1 102 ? 0.100 0.811 3.348 1.00 95.06 102 SER A C 1
ATOM 816 O O . SER A 1 102 ? -0.575 0.081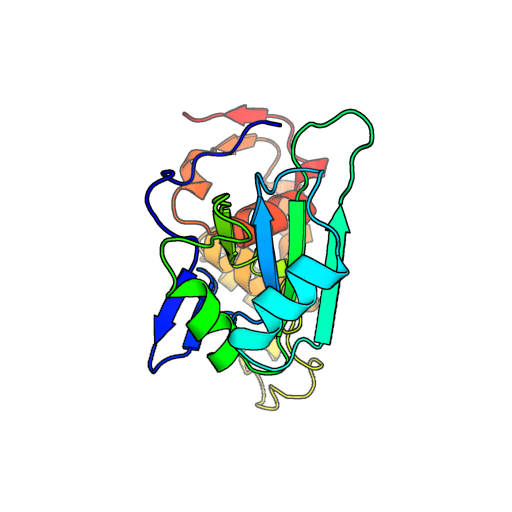 2.616 1.00 95.06 102 SER A O 1
ATOM 818 N N . ASP A 1 103 ? 1.204 1.434 2.939 1.00 92.88 103 ASP A N 1
ATOM 819 C CA . ASP A 1 103 ? 1.706 1.358 1.569 1.00 92.88 103 ASP A CA 1
ATOM 820 C C . ASP A 1 103 ? 1.868 -0.085 1.076 1.00 92.88 103 ASP A C 1
ATOM 822 O O . ASP A 1 103 ? 2.170 -0.999 1.850 1.00 92.88 103 ASP A O 1
ATOM 826 N N . SER A 1 104 ? 1.739 -0.294 -0.237 1.00 91.81 104 SER A N 1
ATOM 827 C CA . SER A 1 104 ? 1.814 -1.624 -0.850 1.00 91.81 104 SER A CA 1
ATOM 828 C C . SER A 1 104 ? 3.085 -2.395 -0.485 1.00 91.81 104 SER A C 1
ATOM 830 O O . SER A 1 104 ? 3.003 -3.594 -0.260 1.00 91.81 104 SER A O 1
ATOM 832 N N . TRP A 1 105 ? 4.246 -1.731 -0.376 1.00 90.69 105 TRP A N 1
ATOM 833 C CA . TRP A 1 105 ? 5.523 -2.367 0.002 1.00 90.69 105 TRP A CA 1
ATOM 834 C C . TRP A 1 105 ? 5.637 -2.714 1.491 1.00 90.69 105 TRP A C 1
ATOM 836 O O . TRP A 1 105 ? 6.553 -3.435 1.882 1.00 90.69 105 TRP A O 1
ATOM 846 N N . ASP A 1 106 ? 4.747 -2.163 2.310 1.00 92.56 106 ASP A N 1
ATOM 847 C CA . ASP A 1 106 ? 4.702 -2.327 3.759 1.00 92.56 106 ASP A CA 1
ATOM 848 C C . ASP A 1 106 ? 3.686 -3.397 4.186 1.00 92.56 106 ASP A C 1
ATOM 850 O O . ASP A 1 106 ? 3.649 -3.774 5.362 1.00 92.56 106 ASP A O 1
ATOM 854 N N . GLN A 1 107 ? 2.865 -3.889 3.250 1.00 94.44 107 GLN A N 1
ATOM 855 C CA . GLN A 1 107 ? 1.952 -5.002 3.486 1.00 94.44 107 GLN A CA 1
ATOM 856 C C . GLN A 1 107 ? 2.737 -6.309 3.720 1.00 94.44 107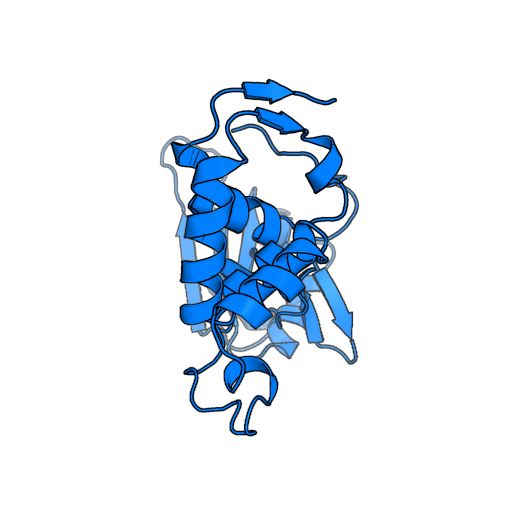 GLN A C 1
ATOM 858 O O . GLN A 1 107 ? 3.749 -6.540 3.056 1.00 94.44 107 GLN A O 1
ATOM 863 N N . PRO A 1 108 ? 2.274 -7.208 4.611 1.00 91.25 108 PRO A N 1
ATOM 864 C CA . PRO A 1 108 ? 2.986 -8.454 4.922 1.00 91.25 108 PRO A CA 1
ATOM 865 C C . PRO A 1 108 ? 3.240 -9.341 3.697 1.00 91.25 108 PRO A C 1
ATOM 867 O O . PRO A 1 108 ? 4.301 -9.945 3.572 1.00 91.25 108 PRO A O 1
ATOM 870 N N . ASP A 1 109 ? 2.283 -9.360 2.768 1.00 86.00 109 ASP A N 1
ATOM 871 C CA . ASP A 1 109 ? 2.311 -10.206 1.573 1.00 86.00 109 ASP A CA 1
ATOM 872 C C . ASP A 1 109 ? 2.773 -9.435 0.317 1.00 86.00 109 ASP A C 1
ATOM 874 O O . ASP A 1 109 ? 2.614 -9.918 -0.802 1.00 86.00 109 ASP A O 1
ATOM 878 N N . ALA A 1 110 ? 3.354 -8.236 0.479 1.00 84.50 110 ALA A N 1
ATOM 879 C CA . ALA A 1 110 ? 3.722 -7.335 -0.620 1.00 84.50 110 ALA A CA 1
ATOM 880 C C . ALA A 1 110 ? 4.573 -8.008 -1.704 1.00 84.50 110 ALA A C 1
ATOM 882 O O . ALA A 1 110 ? 4.330 -7.858 -2.899 1.00 84.50 110 ALA A O 1
ATOM 883 N N . TYR A 1 111 ? 5.587 -8.765 -1.290 1.00 77.06 111 TYR A N 1
ATOM 884 C CA . TYR A 1 111 ? 6.534 -9.410 -2.200 1.00 77.06 111 TYR A CA 1
ATOM 885 C C . TYR A 1 111 ? 6.128 -10.843 -2.578 1.00 77.06 111 TYR A C 1
ATOM 887 O O . TYR A 1 111 ? 6.915 -11.544 -3.215 1.00 77.06 111 TYR A O 1
ATOM 895 N N . GLY A 1 112 ? 4.908 -11.256 -2.211 1.00 67.44 112 GLY A N 1
ATOM 896 C CA . GLY A 1 112 ? 4.429 -12.630 -2.307 1.00 67.44 112 GLY A CA 1
ATOM 897 C C . GLY A 1 112 ? 5.066 -13.556 -1.268 1.00 67.44 112 GLY A C 1
ATOM 898 O O . GLY A 1 112 ? 6.134 -13.287 -0.712 1.00 67.44 112 GLY A O 1
ATOM 899 N N . SER A 1 113 ? 4.417 -14.691 -1.018 1.00 54.72 113 SER A N 1
ATOM 900 C CA . SER A 1 113 ? 5.129 -15.877 -0.542 1.00 54.72 113 SER A CA 1
ATOM 901 C C . SER A 1 113 ? 6.134 -16.259 -1.634 1.00 54.72 113 SER A C 1
ATOM 903 O O . SER A 1 113 ? 5.772 -16.167 -2.796 1.00 54.72 113 SER A O 1
ATOM 905 N N . SER A 1 114 ? 7.386 -16.566 -1.266 1.00 47.44 114 SER A N 1
ATOM 906 C CA . SER A 1 114 ? 8.451 -17.216 -2.064 1.00 47.44 114 SER A CA 1
ATOM 907 C C . SER A 1 114 ? 8.247 -17.311 -3.601 1.00 47.44 114 SER A C 1
ATOM 909 O O . SER A 1 114 ? 7.238 -17.854 -4.041 1.00 47.44 114 SER A O 1
ATOM 911 N N . PRO A 1 115 ? 9.241 -16.966 -4.453 1.00 48.75 115 PRO A N 1
ATOM 912 C CA . PRO A 1 115 ? 9.185 -17.106 -5.926 1.00 48.75 115 PRO A CA 1
ATOM 913 C C . PRO A 1 115 ? 8.750 -18.476 -6.499 1.00 48.75 115 PRO A C 1
ATOM 915 O O . PRO A 1 115 ? 8.659 -18.633 -7.714 1.00 48.75 115 PRO A O 1
ATOM 918 N N . GLU A 1 116 ? 8.528 -19.478 -5.655 1.00 44.81 116 GLU A N 1
ATOM 919 C CA . GLU A 1 116 ? 8.179 -20.854 -5.979 1.00 44.81 116 GLU A CA 1
ATOM 920 C C . GLU A 1 116 ? 6.707 -21.081 -6.372 1.00 44.81 116 GLU A C 1
ATOM 922 O O . GLU A 1 116 ? 6.411 -22.165 -6.871 1.00 44.81 116 GLU A O 1
ATOM 927 N N . GLU A 1 117 ? 5.795 -20.107 -6.226 1.00 40.66 117 GLU A N 1
ATOM 928 C CA . GLU A 1 117 ? 4.359 -20.307 -6.535 1.00 40.66 117 GLU A CA 1
ATOM 929 C C . GLU A 1 117 ? 3.908 -19.860 -7.940 1.00 40.66 117 GLU A C 1
ATOM 931 O O . GLU A 1 117 ? 2.821 -20.224 -8.385 1.00 40.66 117 GLU A O 1
ATOM 936 N N . LEU A 1 118 ? 4.756 -19.183 -8.725 1.00 45.91 118 LEU A N 1
ATOM 937 C CA . LEU A 1 118 ? 4.506 -18.946 -10.159 1.00 45.91 118 LEU A CA 1
ATOM 938 C C . LEU A 1 118 ? 5.150 -20.054 -11.014 1.00 45.91 118 LEU A C 1
ATOM 940 O O . LEU A 1 118 ? 5.945 -19.796 -11.918 1.00 45.91 118 LEU A O 1
ATOM 944 N N . GLN A 1 119 ? 4.817 -21.317 -10.729 1.00 44.06 119 GLN A N 1
ATOM 945 C CA . GLN A 1 119 ? 5.254 -22.475 -11.521 1.00 44.06 119 GLN A CA 1
ATOM 946 C C . GLN A 1 119 ? 4.399 -22.654 -12.781 1.00 44.06 119 GLN A C 1
ATOM 948 O O . GLN A 1 119 ? 3.611 -23.584 -12.926 1.00 44.06 119 GLN A O 1
ATOM 953 N N . GLY A 1 120 ? 4.605 -21.754 -13.735 1.00 51.00 120 GLY A N 1
ATOM 954 C CA . GLY A 1 120 ? 4.430 -22.037 -15.155 1.00 51.00 120 GLY A CA 1
ATOM 955 C C . GLY A 1 120 ? 5.737 -21.703 -15.875 1.00 51.00 120 GLY A C 1
ATOM 956 O O . GLY A 1 120 ? 6.430 -20.774 -15.448 1.00 51.00 120 GLY A O 1
ATOM 957 N N . PRO A 1 121 ? 6.123 -22.415 -16.952 1.00 50.53 121 PRO A N 1
ATOM 958 C CA . PRO A 1 121 ? 7.269 -22.012 -17.755 1.00 50.53 121 PRO A CA 1
ATOM 959 C C . PRO A 1 121 ? 6.983 -20.617 -18.311 1.00 50.53 121 PRO A C 1
ATOM 961 O O . PRO A 1 121 ? 6.203 -20.445 -19.247 1.00 50.53 121 PRO A O 1
ATOM 964 N N . SER A 1 122 ? 7.586 -19.599 -17.701 1.00 65.25 122 SER A N 1
ATOM 965 C CA . SER A 1 122 ? 7.476 -18.230 -18.182 1.00 65.25 122 SER A CA 1
ATOM 966 C C . SER A 1 122 ? 8.215 -18.166 -19.511 1.00 65.25 122 SER A C 1
ATOM 968 O O . SER A 1 122 ? 9.435 -18.019 -19.536 1.00 65.25 122 SER A O 1
ATOM 970 N N . LEU A 1 123 ? 7.483 -18.307 -20.620 1.00 74.06 123 LEU A N 1
ATOM 971 C CA . LEU A 1 123 ? 8.024 -18.317 -21.985 1.00 74.06 123 LEU A CA 1
ATOM 972 C C . LEU A 1 123 ? 8.948 -17.115 -22.241 1.00 74.06 123 LEU A C 1
ATOM 974 O O . LEU A 1 123 ? 9.957 -17.236 -22.929 1.00 74.06 123 LEU A O 1
ATOM 978 N N . ILE A 1 124 ? 8.651 -15.978 -21.604 1.00 74.69 124 ILE A N 1
ATOM 979 C CA . ILE A 1 124 ? 9.466 -14.763 -21.664 1.00 74.69 124 ILE A CA 1
ATOM 980 C C . ILE A 1 124 ? 10.856 -14.928 -21.028 1.00 74.69 124 ILE A C 1
ATOM 982 O O . ILE A 1 124 ? 11.827 -14.382 -21.540 1.00 74.69 124 ILE A O 1
ATOM 986 N N . LEU A 1 125 ? 10.996 -15.724 -19.961 1.00 74.06 125 LEU A N 1
ATOM 987 C CA . LEU A 1 125 ? 12.290 -16.001 -19.323 1.00 74.06 125 LEU A CA 1
ATOM 988 C C . LEU A 1 125 ? 13.157 -16.959 -20.151 1.00 74.06 125 LEU A C 1
ATOM 990 O O . LEU A 1 125 ? 14.367 -17.011 -19.937 1.00 74.06 125 LEU A O 1
ATOM 994 N N . GLY A 1 126 ? 12.567 -17.676 -21.112 1.00 78.25 126 GLY A N 1
ATOM 995 C CA . GLY A 1 126 ? 13.294 -18.493 -22.087 1.00 78.25 126 GLY A CA 1
ATOM 996 C C . GLY A 1 126 ? 13.988 -17.680 -23.186 1.00 78.25 126 GLY A C 1
ATOM 997 O O . GLY A 1 126 ? 14.831 -18.216 -23.903 1.00 78.25 126 GLY A O 1
ATOM 998 N N . LEU A 1 127 ? 13.671 -16.388 -23.322 1.00 84.25 127 LEU A N 1
ATOM 999 C CA . LEU A 1 127 ? 14.319 -15.501 -24.288 1.00 84.25 127 LEU A CA 1
ATOM 1000 C C . LEU A 1 127 ? 15.755 -15.175 -23.860 1.00 84.25 127 LEU A C 1
ATOM 1002 O O . LEU A 1 127 ? 16.071 -15.132 -22.669 1.00 84.25 127 LEU A O 1
ATOM 1006 N N . ASN A 1 128 ? 16.638 -14.917 -24.827 1.00 87.94 128 ASN A N 1
ATOM 1007 C CA . ASN A 1 128 ? 17.991 -14.426 -24.553 1.00 87.94 128 ASN A CA 1
ATOM 1008 C C . ASN A 1 128 ? 17.976 -12.939 -24.130 1.00 87.94 128 ASN A C 1
ATOM 1010 O O . ASN A 1 128 ? 16.978 -12.241 -24.314 1.00 87.94 128 ASN A O 1
ATOM 1014 N N . ASP A 1 129 ? 19.088 -12.458 -23.565 1.00 86.38 129 ASP A N 1
ATOM 1015 C CA . ASP A 1 129 ? 19.187 -11.084 -23.046 1.00 86.38 129 ASP A CA 1
ATOM 1016 C C . ASP A 1 129 ? 18.952 -10.027 -24.135 1.00 86.38 129 ASP A C 1
ATOM 1018 O O . ASP A 1 129 ? 18.299 -9.027 -23.870 1.00 86.38 129 ASP A O 1
ATOM 1022 N N . TYR A 1 130 ? 19.388 -10.271 -25.374 1.00 85.69 130 TYR A N 1
ATOM 1023 C CA . TYR A 1 130 ? 19.230 -9.328 -26.486 1.00 85.69 130 TYR A CA 1
ATOM 1024 C C . TYR A 1 130 ? 17.761 -9.136 -26.895 1.00 85.69 130 TYR A C 1
ATOM 1026 O O . TYR A 1 130 ? 17.306 -8.015 -27.137 1.00 85.69 130 TYR A O 1
ATOM 1034 N N . CYS A 1 131 ? 16.994 -10.229 -26.943 1.00 87.12 131 CYS A N 1
ATOM 1035 C CA . CYS A 1 131 ? 15.553 -10.187 -27.179 1.00 87.12 131 CYS A CA 1
ATOM 1036 C C . CYS A 1 131 ? 14.828 -9.473 -26.035 1.00 87.12 131 CYS A C 1
ATOM 1038 O O . CYS A 1 131 ? 13.921 -8.682 -26.284 1.00 87.12 131 CYS A O 1
ATOM 1040 N N . LEU A 1 132 ? 15.241 -9.723 -24.790 1.00 85.38 132 LEU A N 1
ATOM 1041 C CA . LEU A 1 132 ? 14.685 -9.044 -23.622 1.00 85.38 132 LEU A CA 1
ATOM 1042 C C . LEU A 1 132 ? 14.999 -7.544 -23.640 1.00 85.38 132 LEU A C 1
ATOM 1044 O O . LEU A 1 132 ? 14.091 -6.753 -23.421 1.00 85.38 132 LEU A O 1
ATOM 1048 N N . GLU A 1 133 ? 16.226 -7.137 -23.973 1.00 85.25 133 GLU A N 1
ATOM 1049 C CA . GLU A 1 133 ? 16.612 -5.729 -24.159 1.00 85.25 133 GLU A CA 1
ATOM 1050 C C . GLU A 1 133 ? 15.728 -5.044 -25.216 1.00 85.25 133 GLU A C 1
ATOM 1052 O O . GLU A 1 133 ? 15.202 -3.957 -24.975 1.00 85.25 133 GLU A O 1
ATOM 1057 N N . HIS A 1 134 ? 15.469 -5.710 -26.347 1.00 86.19 134 HIS A N 1
ATOM 1058 C CA . HIS A 1 134 ? 14.582 -5.191 -27.395 1.00 86.19 134 HIS A CA 1
ATOM 1059 C C . HIS A 1 134 ? 13.133 -5.030 -26.936 1.00 86.19 134 HIS A C 1
ATOM 1061 O O . HIS A 1 134 ? 12.503 -4.021 -27.250 1.00 86.19 134 HIS A O 1
ATOM 1067 N N . ILE A 1 135 ? 12.599 -6.006 -26.197 1.00 86.75 135 ILE A N 1
ATOM 1068 C CA . ILE A 1 135 ? 11.255 -5.916 -25.616 1.00 86.75 135 ILE A CA 1
ATOM 1069 C C . ILE A 1 135 ? 11.206 -4.752 -24.628 1.00 86.75 135 ILE A C 1
ATOM 1071 O O . ILE A 1 135 ? 10.330 -3.899 -24.735 1.00 86.75 135 ILE A O 1
ATOM 1075 N N . MET A 1 136 ? 12.182 -4.667 -23.721 1.00 83.50 136 MET A N 1
ATOM 1076 C CA . MET A 1 136 ? 12.259 -3.597 -22.728 1.00 83.50 136 MET A CA 1
ATOM 1077 C C . MET A 1 136 ? 12.326 -2.227 -23.395 1.00 83.50 136 MET A C 1
ATOM 1079 O O . MET A 1 136 ? 11.635 -1.320 -22.954 1.00 83.50 136 MET A O 1
ATOM 1083 N N . ALA A 1 137 ? 13.061 -2.059 -24.495 1.00 83.12 137 ALA A N 1
ATOM 1084 C CA . ALA A 1 137 ? 13.113 -0.791 -25.222 1.00 83.12 137 ALA A CA 1
ATOM 1085 C C . ALA A 1 137 ? 11.738 -0.314 -25.738 1.00 83.12 137 ALA A C 1
ATOM 1087 O O . ALA A 1 137 ? 11.544 0.889 -25.910 1.00 83.12 137 ALA A O 1
ATOM 1088 N N . LYS A 1 138 ? 10.782 -1.229 -25.960 1.00 86.50 138 LYS A N 1
ATOM 1089 C CA . LYS A 1 138 ? 9.418 -0.923 -26.429 1.00 86.50 138 LYS A CA 1
ATOM 1090 C C . LYS A 1 138 ? 8.419 -0.628 -25.312 1.00 86.50 138 LYS A C 1
ATOM 1092 O O . LYS A 1 138 ? 7.343 -0.126 -25.611 1.00 86.50 138 LYS A O 1
ATOM 1097 N N . LEU A 1 139 ? 8.757 -0.941 -24.066 1.00 86.12 139 LEU A N 1
ATOM 1098 C CA . LEU A 1 139 ? 7.872 -0.738 -22.924 1.00 86.12 139 LEU A CA 1
ATOM 1099 C C . LEU A 1 139 ? 7.896 0.714 -22.432 1.00 86.12 139 LEU A C 1
ATOM 1101 O O . LEU A 1 139 ? 8.923 1.404 -22.495 1.00 86.12 139 LEU A O 1
ATOM 1105 N N . GLU A 1 140 ? 6.770 1.156 -21.880 1.00 85.88 140 GLU A N 1
ATOM 1106 C CA . GLU A 1 140 ? 6.699 2.411 -21.137 1.00 85.88 140 GLU A CA 1
ATOM 1107 C C . GLU A 1 140 ? 7.462 2.306 -19.810 1.00 85.88 140 GLU A C 1
ATOM 1109 O O . GLU A 1 140 ? 7.816 1.216 -19.349 1.00 85.88 140 GLU A O 1
ATOM 1114 N N . LEU A 1 141 ? 7.766 3.451 -19.189 1.00 85.12 141 LEU A N 1
ATOM 1115 C CA . LEU A 1 141 ? 8.556 3.483 -17.955 1.00 85.12 141 LEU A CA 1
ATOM 1116 C C . LEU A 1 141 ? 7.908 2.663 -16.832 1.00 85.12 141 LEU A C 1
ATOM 1118 O O . LEU A 1 141 ? 8.598 1.910 -16.143 1.00 85.12 141 LEU A O 1
ATOM 1122 N N . GLN A 1 142 ? 6.590 2.786 -16.682 1.00 85.81 142 GLN A N 1
ATOM 1123 C CA . GLN A 1 142 ? 5.824 2.056 -15.681 1.00 85.81 142 GLN A CA 1
ATOM 1124 C C . GLN A 1 142 ? 5.972 0.541 -15.850 1.00 85.81 142 GLN A C 1
ATOM 1126 O O . GLN A 1 142 ? 6.321 -0.160 -14.899 1.00 85.81 142 GLN A O 1
ATOM 1131 N N . ASP A 1 143 ? 5.792 0.041 -17.070 1.00 85.88 143 ASP A N 1
ATOM 1132 C CA . ASP A 1 143 ? 5.927 -1.383 -17.361 1.00 85.88 143 ASP A CA 1
ATOM 1133 C C . ASP A 1 143 ? 7.352 -1.867 -17.104 1.00 85.88 143 ASP A C 1
ATOM 1135 O O . ASP A 1 143 ? 7.547 -2.880 -16.435 1.00 85.88 143 ASP A O 1
ATOM 1139 N N . LYS A 1 144 ? 8.368 -1.113 -17.542 1.00 86.00 144 LYS A N 1
ATOM 1140 C CA . LYS A 1 144 ? 9.778 -1.440 -17.268 1.00 86.00 144 LYS A CA 1
ATOM 1141 C C . LYS A 1 144 ? 10.047 -1.599 -15.770 1.00 86.00 144 LYS A C 1
ATOM 1143 O O . LYS A 1 144 ? 10.694 -2.559 -15.346 1.00 86.00 144 LYS A O 1
ATOM 1148 N N . VAL A 1 145 ? 9.529 -0.671 -14.964 1.00 86.94 145 VAL A N 1
ATOM 1149 C CA . VAL A 1 145 ? 9.641 -0.680 -13.500 1.00 86.94 145 VAL A CA 1
ATOM 1150 C C . VAL A 1 145 ? 8.958 -1.912 -12.904 1.00 86.94 145 VAL A C 1
ATOM 1152 O O . VAL A 1 145 ? 9.579 -2.634 -12.121 1.00 86.94 145 VAL A O 1
ATOM 1155 N N . ARG A 1 146 ? 7.726 -2.215 -13.324 1.00 86.88 146 ARG A N 1
ATOM 1156 C CA . ARG A 1 146 ? 6.962 -3.381 -12.854 1.00 86.88 146 ARG A CA 1
ATOM 1157 C C . ARG A 1 146 ? 7.625 -4.705 -13.228 1.00 86.88 146 ARG A C 1
ATOM 1159 O O . ARG A 1 146 ? 7.772 -5.580 -12.378 1.00 86.88 146 ARG A O 1
ATOM 1166 N N . PHE A 1 147 ? 8.124 -4.831 -14.454 1.00 83.00 147 PHE A N 1
ATOM 1167 C CA . PHE A 1 147 ? 8.879 -6.005 -14.898 1.00 83.00 147 PHE A CA 1
ATOM 1168 C C . PHE A 1 147 ? 10.188 -6.199 -14.113 1.00 83.00 147 PHE A C 1
ATOM 1170 O O . PHE A 1 147 ? 10.563 -7.324 -13.780 1.00 83.00 147 PHE A O 1
ATOM 1177 N N . ALA A 1 148 ? 10.885 -5.116 -13.764 1.00 82.69 148 ALA A N 1
ATOM 1178 C CA . ALA A 1 148 ? 12.091 -5.198 -12.940 1.00 82.69 148 ALA A CA 1
ATOM 1179 C C . ALA A 1 148 ? 11.801 -5.602 -11.476 1.00 82.69 148 ALA A C 1
ATOM 1181 O O . ALA A 1 148 ? 12.665 -6.208 -10.822 1.00 82.69 148 ALA A O 1
ATOM 1182 N N . LYS A 1 149 ? 10.594 -5.320 -10.958 1.00 79.25 149 LYS A N 1
ATOM 1183 C CA . LYS A 1 149 ? 10.152 -5.765 -9.622 1.00 79.25 149 LYS A CA 1
ATOM 1184 C C . LYS A 1 149 ? 10.042 -7.291 -9.553 1.00 79.25 149 LYS A C 1
ATOM 1186 O O . LYS A 1 149 ? 10.516 -7.862 -8.572 1.00 79.25 149 LYS A O 1
ATOM 1191 N N . THR A 1 150 ? 9.527 -7.942 -10.598 1.00 75.94 150 THR A N 1
ATOM 1192 C CA . THR A 1 150 ? 9.199 -9.382 -10.591 1.00 75.94 150 THR A CA 1
ATOM 1193 C C . THR A 1 150 ? 10.378 -10.318 -10.868 1.00 75.94 150 THR A C 1
ATOM 1195 O O . THR A 1 150 ? 10.394 -11.435 -10.359 1.00 75.94 150 THR A O 1
ATOM 1198 N N . CYS A 1 151 ? 11.385 -9.904 -11.648 1.00 76.31 151 CYS A N 1
ATOM 1199 C CA . CYS A 1 151 ? 12.464 -10.802 -12.081 1.00 76.31 151 CYS A CA 1
ATOM 1200 C C . CYS A 1 151 ? 13.863 -10.188 -11.934 1.00 76.31 151 CYS A C 1
ATOM 1202 O O . CYS A 1 151 ? 14.166 -9.136 -12.499 1.00 76.31 151 CYS A O 1
ATOM 1204 N N . LEU A 1 152 ? 14.770 -10.904 -11.254 1.00 79.44 152 LEU A N 1
ATOM 1205 C CA . LEU A 1 152 ? 16.162 -10.476 -11.057 1.00 79.44 152 LEU A CA 1
ATOM 1206 C C . LEU A 1 152 ? 16.946 -10.338 -12.370 1.00 79.44 152 LEU A C 1
ATOM 1208 O O . LEU A 1 152 ? 17.739 -9.407 -12.510 1.00 79.44 152 LEU A O 1
ATOM 1212 N N . ARG A 1 153 ? 16.715 -11.230 -13.342 1.00 81.12 153 ARG A N 1
ATOM 1213 C CA . ARG A 1 153 ? 17.378 -11.166 -14.654 1.00 81.12 153 ARG A CA 1
ATOM 1214 C C . ARG A 1 153 ? 16.940 -9.926 -15.428 1.00 81.12 153 ARG A C 1
ATOM 1216 O O . ARG A 1 153 ? 17.784 -9.183 -15.918 1.00 81.12 153 ARG A O 1
ATOM 1223 N N . ILE A 1 154 ? 15.635 -9.654 -15.460 1.00 79.69 154 ILE A N 1
ATOM 1224 C CA . ILE A 1 154 ? 15.093 -8.453 -16.108 1.00 79.69 154 ILE A CA 1
ATOM 1225 C C . ILE A 1 154 ? 15.581 -7.189 -15.394 1.00 79.69 154 ILE A C 1
ATOM 1227 O O . ILE A 1 154 ? 16.001 -6.239 -16.048 1.00 79.69 154 ILE A O 1
ATOM 1231 N N . ARG A 1 155 ? 15.632 -7.195 -14.059 1.00 84.25 155 ARG A N 1
ATOM 1232 C CA . ARG A 1 155 ? 16.207 -6.098 -13.270 1.00 84.25 155 ARG A CA 1
ATOM 1233 C C . ARG A 1 155 ? 17.658 -5.802 -13.649 1.00 84.25 155 ARG A C 1
ATOM 1235 O O . ARG A 1 155 ? 18.032 -4.636 -13.733 1.00 84.25 155 ARG A O 1
ATOM 1242 N N . ALA A 1 156 ? 18.477 -6.832 -13.866 1.00 83.06 156 ALA A N 1
ATOM 1243 C CA . ALA A 1 156 ? 19.873 -6.663 -14.266 1.00 83.06 156 ALA A CA 1
ATOM 1244 C C . ALA A 1 156 ? 20.001 -6.044 -15.666 1.00 83.06 156 ALA A C 1
ATOM 1246 O O . ALA A 1 156 ? 20.791 -5.118 -15.851 1.00 83.06 156 ALA A O 1
ATOM 1247 N N . ILE A 1 157 ? 19.188 -6.509 -16.619 1.00 81.25 157 ILE A N 1
ATOM 1248 C CA . ILE A 1 157 ? 19.100 -5.936 -17.970 1.00 81.25 157 ILE A CA 1
ATOM 1249 C C . ILE A 1 157 ? 18.681 -4.465 -17.890 1.00 81.25 157 ILE A C 1
ATOM 1251 O O . ILE A 1 157 ? 19.349 -3.589 -18.436 1.00 81.25 157 ILE A O 1
ATOM 1255 N N . PHE A 1 158 ? 17.628 -4.174 -17.127 1.00 79.94 158 PHE A N 1
ATOM 1256 C CA . PHE A 1 158 ? 17.102 -2.822 -17.006 1.00 79.94 158 PHE A CA 1
ATOM 1257 C C . PHE A 1 158 ? 18.106 -1.857 -16.356 1.00 79.94 158 PHE A C 1
ATOM 1259 O O . PHE A 1 158 ? 18.273 -0.743 -16.845 1.00 79.94 158 PHE A O 1
ATOM 1266 N N . LYS A 1 159 ? 18.864 -2.302 -15.338 1.00 80.38 159 LYS A N 1
ATOM 1267 C CA . LYS A 1 159 ? 19.968 -1.524 -14.740 1.00 80.38 159 LYS A CA 1
ATOM 1268 C C . LYS A 1 159 ? 21.100 -1.197 -15.719 1.00 80.38 159 LYS A C 1
ATOM 1270 O O . LYS A 1 159 ? 21.741 -0.153 -15.595 1.00 80.38 159 LYS A O 1
ATOM 1275 N N . ARG A 1 160 ? 21.390 -2.096 -16.662 1.00 78.38 160 ARG A N 1
ATOM 1276 C CA . ARG A 1 160 ? 22.437 -1.889 -17.672 1.00 78.38 160 ARG A CA 1
ATOM 1277 C C . ARG A 1 160 ? 22.025 -0.815 -18.677 1.00 78.38 160 ARG A C 1
ATOM 1279 O O . ARG A 1 160 ? 22.829 0.059 -18.990 1.00 78.38 160 ARG A O 1
ATOM 1286 N N . GLU A 1 161 ? 20.777 -0.868 -19.130 1.00 71.44 161 GLU A N 1
ATOM 1287 C CA . GLU A 1 161 ? 20.211 0.113 -20.059 1.00 71.44 161 GLU A CA 1
ATOM 1288 C C . GLU A 1 161 ? 20.072 1.496 -19.408 1.00 71.44 161 GLU A C 1
ATOM 1290 O O . GLU A 1 161 ? 20.482 2.511 -19.968 1.00 71.44 161 GLU A O 1
ATOM 1295 N N . SER A 1 162 ? 19.576 1.549 -18.172 1.00 67.12 162 SER A N 1
ATOM 1296 C CA . SER A 1 162 ? 19.328 2.799 -17.450 1.00 67.12 162 SER A CA 1
ATOM 1297 C C . SER A 1 162 ? 20.589 3.605 -17.135 1.00 67.12 162 SER A C 1
ATOM 1299 O O . SER A 1 162 ? 20.541 4.835 -17.127 1.00 67.12 162 SER A O 1
ATOM 1301 N N . ALA A 1 163 ? 21.720 2.928 -16.885 1.00 66.81 163 ALA A N 1
ATOM 1302 C CA . ALA A 1 163 ? 23.007 3.572 -16.614 1.00 66.81 163 ALA A CA 1
ATOM 1303 C C . ALA A 1 163 ? 23.473 4.450 -17.789 1.00 66.81 163 ALA A C 1
ATOM 1305 O O . ALA A 1 163 ? 24.304 5.336 -17.609 1.00 66.81 163 ALA A O 1
ATOM 1306 N N . ARG A 1 164 ? 22.925 4.213 -18.986 1.00 64.69 164 ARG A N 1
ATOM 1307 C CA . ARG A 1 164 ? 23.211 4.977 -20.201 1.00 64.69 164 ARG A CA 1
ATOM 1308 C C . ARG A 1 164 ? 22.213 6.114 -20.458 1.00 64.69 164 ARG A C 1
ATOM 1310 O O . ARG A 1 164 ? 22.490 6.936 -21.323 1.00 64.69 164 ARG A O 1
ATOM 1317 N N . LEU A 1 165 ? 21.071 6.163 -19.757 1.00 60.75 165 LEU A N 1
ATOM 1318 C CA . LEU A 1 165 ? 19.892 6.928 -20.200 1.00 60.75 165 LEU A CA 1
ATOM 1319 C C . LEU A 1 165 ? 19.298 7.920 -19.179 1.00 60.75 165 LEU A C 1
ATOM 1321 O O . LEU A 1 165 ? 18.631 8.859 -19.602 1.00 60.75 165 LEU A O 1
ATOM 1325 N N . HIS A 1 166 ? 19.522 7.770 -17.866 1.00 62.56 166 HIS A N 1
ATOM 1326 C CA . HIS A 1 166 ? 18.769 8.533 -16.846 1.00 62.56 166 HIS A CA 1
ATOM 1327 C C . HIS A 1 166 ? 19.607 9.509 -16.002 1.00 62.56 166 HIS A C 1
ATOM 1329 O O . HIS A 1 166 ? 19.573 9.463 -14.775 1.00 62.56 166 HIS A O 1
ATOM 1335 N N . THR A 1 167 ? 20.334 10.433 -16.635 1.00 68.19 167 THR A N 1
ATOM 1336 C CA . THR A 1 167 ? 20.905 11.599 -15.926 1.00 68.19 167 THR A CA 1
ATOM 1337 C C . THR A 1 167 ? 19.880 12.716 -15.717 1.00 68.19 167 THR A C 1
ATOM 1339 O O . THR A 1 167 ? 19.992 13.473 -14.755 1.00 68.19 167 THR A O 1
ATOM 1342 N N . CYS A 1 168 ? 18.851 12.789 -16.563 1.00 76.19 168 CYS A N 1
ATOM 1343 C CA . CYS A 1 168 ? 17.776 13.774 -16.478 1.00 76.19 168 CYS A CA 1
ATOM 1344 C C . CYS A 1 168 ? 16.418 13.062 -16.480 1.00 76.19 168 CYS A C 1
ATOM 1346 O O . CYS A 1 168 ? 16.158 12.247 -17.365 1.00 76.19 168 CYS A O 1
ATOM 1348 N N . VAL A 1 169 ? 15.550 13.372 -15.515 1.00 81.75 169 VAL A N 1
ATOM 1349 C CA . VAL A 1 169 ? 14.231 12.735 -15.368 1.00 81.75 169 VAL A CA 1
ATOM 1350 C C . VAL A 1 169 ? 13.132 13.795 -15.347 1.00 81.75 169 VAL A C 1
ATOM 1352 O O . VAL A 1 169 ? 13.188 14.735 -14.554 1.00 81.75 169 VAL A O 1
ATOM 1355 N N . ASP A 1 170 ? 12.146 13.616 -16.227 1.00 84.19 170 ASP A N 1
ATOM 1356 C CA . ASP A 1 170 ? 10.916 14.408 -16.271 1.00 84.19 170 ASP A CA 1
ATOM 1357 C C . ASP A 1 170 ? 9.891 13.821 -15.292 1.00 84.19 170 ASP A C 1
ATOM 1359 O O . ASP A 1 170 ? 9.462 12.674 -15.445 1.00 84.19 170 ASP A O 1
ATOM 1363 N N . LEU A 1 171 ? 9.486 14.611 -14.297 1.00 83.94 171 LEU A N 1
ATOM 1364 C CA . LEU A 1 171 ? 8.501 14.224 -13.291 1.00 83.94 171 LEU A CA 1
ATOM 1365 C C . LEU A 1 171 ? 7.117 13.947 -13.898 1.00 83.94 171 LEU A C 1
ATOM 1367 O O . LEU A 1 171 ? 6.352 13.169 -13.328 1.00 83.94 171 LEU A O 1
ATOM 1371 N N . GLY A 1 172 ? 6.815 14.495 -15.081 1.00 83.50 172 GLY A N 1
ATOM 1372 C CA . GLY A 1 172 ? 5.585 14.204 -15.819 1.00 83.50 172 GLY A CA 1
ATOM 1373 C C . GLY A 1 172 ? 5.426 12.722 -16.180 1.00 83.50 172 GLY A C 1
ATOM 1374 O O . GLY A 1 172 ? 4.299 12.236 -16.283 1.00 83.50 172 GLY A O 1
ATOM 1375 N N . GLN A 1 173 ? 6.531 11.972 -16.284 1.00 82.94 173 GLN A N 1
ATOM 1376 C CA . GLN A 1 173 ? 6.511 10.530 -16.563 1.00 82.94 173 GLN A CA 1
ATOM 1377 C C . GLN A 1 173 ? 5.924 9.707 -15.406 1.00 82.94 173 GLN A C 1
ATOM 1379 O O . GLN A 1 173 ? 5.466 8.588 -15.625 1.00 82.94 173 GLN A O 1
ATOM 1384 N N . PHE A 1 174 ? 5.895 10.259 -14.189 1.00 86.88 174 PHE A N 1
ATOM 1385 C CA . PHE A 1 174 ? 5.362 9.582 -13.006 1.00 86.88 174 PHE A CA 1
ATOM 1386 C C . PHE A 1 174 ? 3.858 9.786 -12.804 1.00 86.88 174 PHE A C 1
ATOM 1388 O O . PHE A 1 174 ? 3.295 9.177 -11.901 1.00 86.88 174 PHE A O 1
ATOM 1395 N N . ARG A 1 175 ? 3.185 10.598 -13.635 1.00 83.00 175 ARG A N 1
ATOM 1396 C CA . ARG A 1 175 ? 1.773 10.974 -13.430 1.00 83.00 175 ARG A CA 1
ATOM 1397 C C . ARG A 1 175 ? 0.821 9.774 -13.317 1.00 83.00 175 ARG A C 1
ATOM 1399 O O . ARG A 1 175 ? -0.164 9.864 -12.598 1.00 83.00 175 ARG A O 1
ATOM 1406 N N . ASN A 1 176 ? 1.120 8.672 -14.005 1.00 82.38 176 ASN A N 1
ATOM 1407 C CA . ASN A 1 176 ? 0.286 7.463 -14.015 1.00 82.38 176 ASN A CA 1
ATOM 1408 C C . ASN A 1 176 ? 0.891 6.305 -13.195 1.00 82.38 176 ASN A C 1
ATOM 1410 O O . ASN A 1 176 ? 0.401 5.178 -13.262 1.00 82.38 176 ASN A O 1
ATOM 1414 N N . MET A 1 177 ? 1.985 6.551 -12.469 1.00 86.88 177 MET A N 1
ATOM 1415 C CA . MET A 1 177 ? 2.698 5.534 -11.696 1.00 86.88 177 MET A CA 1
ATOM 1416 C C . MET A 1 177 ? 2.222 5.520 -10.243 1.00 86.88 177 MET A C 1
ATOM 1418 O O . MET A 1 177 ? 1.938 6.567 -9.670 1.00 86.88 177 MET A O 1
ATOM 1422 N N . THR A 1 178 ? 2.171 4.328 -9.642 1.00 88.62 178 THR A N 1
ATOM 1423 C CA . THR A 1 178 ? 1.872 4.174 -8.211 1.00 88.62 178 THR A CA 1
ATOM 1424 C C . THR A 1 178 ? 3.032 4.697 -7.372 1.00 88.62 178 THR A C 1
ATOM 1426 O O . THR A 1 178 ? 4.179 4.770 -7.840 1.00 88.62 178 THR A O 1
ATOM 1429 N N . VAL A 1 179 ? 2.781 5.019 -6.103 1.00 89.12 179 VAL A N 1
ATOM 1430 C CA . VAL A 1 179 ? 3.844 5.463 -5.190 1.00 89.12 179 VAL A CA 1
ATOM 1431 C C . VAL A 1 179 ? 4.909 4.372 -5.058 1.00 89.12 179 VAL A C 1
ATOM 1433 O O . VAL A 1 179 ? 6.106 4.666 -4.973 1.00 89.12 179 VAL A O 1
ATOM 1436 N N . TRP A 1 180 ? 4.508 3.099 -5.125 1.00 88.69 180 TRP A N 1
ATOM 1437 C CA . TRP A 1 180 ? 5.449 1.986 -5.098 1.00 88.69 180 TRP A CA 1
ATOM 1438 C C . TRP A 1 180 ? 6.324 1.928 -6.351 1.00 88.69 180 TRP A C 1
ATOM 1440 O O . TRP A 1 180 ? 7.532 1.698 -6.244 1.00 88.69 180 TRP A O 1
ATOM 1450 N N . ASP A 1 181 ? 5.750 2.148 -7.533 1.00 88.50 181 ASP A N 1
ATOM 1451 C CA . ASP A 1 181 ? 6.505 2.195 -8.784 1.00 88.50 181 ASP A CA 1
ATOM 1452 C C . ASP A 1 181 ? 7.525 3.349 -8.765 1.00 88.50 181 ASP A C 1
ATOM 1454 O O . ASP A 1 181 ? 8.700 3.145 -9.086 1.00 88.50 181 ASP A O 1
ATOM 1458 N N . ILE A 1 182 ? 7.122 4.532 -8.289 1.00 89.12 182 ILE A N 1
ATOM 1459 C CA . ILE A 1 182 ? 8.004 5.700 -8.131 1.00 89.12 182 ILE A CA 1
ATOM 1460 C C . ILE A 1 182 ? 9.127 5.400 -7.129 1.00 89.12 182 ILE A C 1
ATOM 1462 O O . ILE A 1 182 ? 10.309 5.587 -7.429 1.00 89.12 182 ILE A O 1
ATOM 1466 N N . ARG A 1 183 ? 8.785 4.873 -5.946 1.00 89.44 183 ARG A N 1
ATOM 1467 C CA . ARG A 1 183 ? 9.758 4.467 -4.920 1.00 89.44 183 ARG A CA 1
ATOM 1468 C C . ARG A 1 183 ? 10.779 3.492 -5.491 1.00 89.44 183 ARG A C 1
ATOM 1470 O O . ARG A 1 183 ? 11.980 3.665 -5.286 1.00 89.44 183 ARG A O 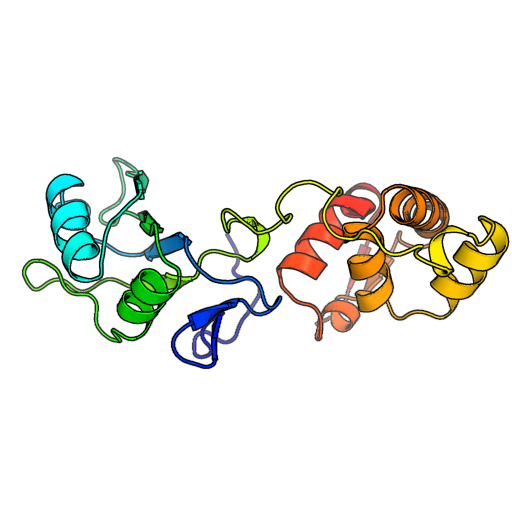1
ATOM 1477 N N . TYR A 1 184 ? 10.312 2.473 -6.204 1.00 87.19 184 TYR A N 1
ATOM 1478 C CA . TYR A 1 184 ? 11.172 1.446 -6.772 1.00 87.19 184 TYR A CA 1
ATOM 1479 C C . TYR A 1 184 ? 12.079 1.997 -7.878 1.00 87.19 184 TYR A C 1
ATOM 1481 O O . TYR A 1 184 ? 13.268 1.675 -7.918 1.00 87.19 184 TYR A O 1
ATOM 1489 N N . TYR A 1 185 ? 11.558 2.885 -8.729 1.00 87.75 185 TYR A N 1
ATOM 1490 C CA . TYR A 1 185 ? 12.354 3.601 -9.724 1.00 87.75 185 TYR A CA 1
ATOM 1491 C C . TYR A 1 185 ? 13.525 4.350 -9.071 1.00 87.75 185 TYR A C 1
ATOM 1493 O O . TYR A 1 185 ? 14.682 4.152 -9.451 1.00 87.75 185 TYR A O 1
ATOM 1501 N N . PHE A 1 186 ? 13.257 5.146 -8.032 1.00 87.69 186 PHE A N 1
ATOM 1502 C CA . PHE A 1 186 ? 14.307 5.886 -7.327 1.00 87.69 186 PHE A CA 1
ATOM 1503 C C . PHE A 1 186 ? 15.282 4.976 -6.569 1.00 87.69 186 PHE A C 1
ATOM 1505 O O . PHE A 1 186 ? 16.468 5.291 -6.499 1.00 87.69 186 PHE A O 1
ATOM 1512 N N . GLN A 1 187 ? 14.844 3.822 -6.062 1.00 87.19 187 GLN A N 1
ATOM 1513 C CA . GLN A 1 187 ? 15.756 2.828 -5.479 1.00 87.19 187 GLN A CA 1
ATOM 1514 C C . GLN A 1 187 ? 16.725 2.237 -6.511 1.00 87.19 187 GLN A C 1
ATOM 1516 O O . GLN A 1 187 ? 17.861 1.906 -6.170 1.00 87.19 187 GLN A O 1
ATOM 1521 N N . LEU A 1 188 ? 16.291 2.082 -7.764 1.00 82.56 188 LEU A N 1
ATOM 1522 C CA . LEU A 1 188 ? 17.134 1.542 -8.826 1.00 82.56 188 LEU A CA 1
ATOM 1523 C C . LEU A 1 188 ? 18.070 2.588 -9.434 1.00 82.56 188 LEU A C 1
ATOM 1525 O O . LEU A 1 188 ? 19.228 2.266 -9.698 1.00 82.56 188 LEU A O 1
ATOM 1529 N N . PHE A 1 189 ? 17.574 3.805 -9.670 1.00 81.19 189 PHE A N 1
ATOM 1530 C CA . PHE A 1 189 ? 18.261 4.796 -10.508 1.00 81.19 189 PHE A CA 1
ATOM 1531 C C . PHE A 1 189 ? 18.561 6.111 -9.813 1.00 81.19 189 PHE A C 1
ATOM 1533 O O . PHE A 1 189 ? 19.329 6.898 -10.354 1.00 81.19 189 PHE A O 1
ATOM 1540 N N . GLY A 1 190 ? 18.020 6.348 -8.617 1.00 82.75 190 GLY A N 1
ATOM 1541 C CA . GLY A 1 190 ? 18.142 7.628 -7.918 1.00 82.75 190 GLY A CA 1
ATOM 1542 C C . GLY A 1 190 ? 19.584 8.104 -7.749 1.00 82.75 190 GLY A C 1
ATOM 1543 O O . GLY A 1 190 ? 19.844 9.295 -7.854 1.00 82.75 190 GLY A O 1
ATOM 1544 N N . ALA A 1 191 ? 20.536 7.180 -7.588 1.00 82.31 191 ALA A N 1
ATOM 1545 C CA . ALA A 1 191 ? 21.961 7.498 -7.476 1.00 82.31 191 ALA A CA 1
ATOM 1546 C C . ALA A 1 191 ? 22.595 8.065 -8.765 1.00 82.31 191 ALA A C 1
ATOM 1548 O O . ALA A 1 191 ? 23.675 8.646 -8.707 1.00 82.31 191 ALA A O 1
ATOM 1549 N N . HIS A 1 192 ? 21.957 7.876 -9.922 1.00 79.75 192 HIS A N 1
A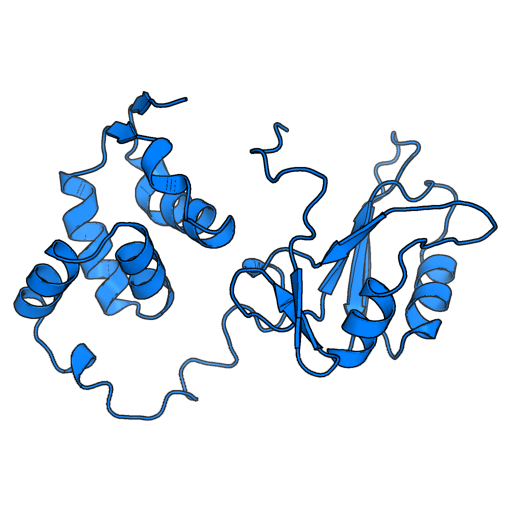TOM 1550 C CA . HIS A 1 192 ? 22.459 8.302 -11.232 1.00 79.75 192 HIS A CA 1
ATOM 1551 C C . HIS A 1 192 ? 21.745 9.547 -11.779 1.00 79.75 192 HIS A C 1
ATOM 1553 O O . HIS A 1 192 ? 22.199 10.120 -12.771 1.00 79.75 192 HIS A O 1
ATOM 1559 N N . ILE A 1 193 ? 20.661 9.981 -11.130 1.00 83.88 193 ILE A N 1
ATOM 1560 C CA . ILE A 1 193 ? 19.890 11.156 -11.535 1.00 83.88 193 ILE A CA 1
ATOM 1561 C C . ILE A 1 193 ? 20.659 12.417 -11.135 1.00 83.88 193 ILE A C 1
ATOM 1563 O O . ILE A 1 193 ? 21.004 12.608 -9.972 1.00 83.88 193 ILE A O 1
ATOM 1567 N N . GLN A 1 194 ? 20.906 13.292 -12.107 1.00 83.25 194 GLN A N 1
ATOM 1568 C CA . GLN A 1 194 ? 21.591 14.573 -11.919 1.00 83.25 194 GLN A CA 1
ATOM 1569 C C . GLN A 1 194 ? 20.614 15.749 -11.959 1.00 83.25 194 GLN A C 1
ATOM 1571 O O . GLN A 1 194 ? 20.808 16.734 -11.252 1.00 83.25 194 GLN A O 1
ATOM 1576 N N . VAL A 1 195 ? 19.563 15.649 -12.778 1.00 83.94 195 VAL A N 1
ATOM 1577 C CA . VAL A 1 195 ? 18.580 16.717 -12.979 1.00 83.94 195 VAL A CA 1
ATOM 1578 C C . VAL A 1 195 ? 17.163 16.155 -12.898 1.00 83.94 195 VAL A C 1
ATOM 1580 O O . VAL A 1 195 ? 16.828 15.179 -13.570 1.00 83.94 195 VAL A O 1
ATOM 1583 N N . LEU A 1 196 ? 16.324 16.814 -12.101 1.00 84.75 196 LEU A N 1
ATOM 1584 C CA . LEU A 1 196 ? 14.879 16.605 -12.041 1.00 84.75 196 LEU A CA 1
ATOM 1585 C C . LEU A 1 196 ? 14.192 17.848 -12.611 1.00 84.75 196 LEU A C 1
ATOM 1587 O O . LEU A 1 196 ? 14.529 18.965 -12.219 1.00 84.75 196 LEU A O 1
ATOM 1591 N N . TYR A 1 197 ? 13.255 17.665 -13.535 1.00 84.25 197 TYR A N 1
ATOM 1592 C CA . TYR A 1 197 ? 12.471 18.755 -14.120 1.00 84.25 197 TYR A CA 1
ATOM 1593 C C . TYR A 1 197 ? 11.019 18.317 -14.347 1.00 84.25 197 TYR A C 1
ATOM 1595 O O . TYR A 1 197 ? 10.734 17.126 -14.330 1.00 84.25 197 TYR A O 1
ATOM 1603 N N . GLY A 1 198 ? 10.108 19.275 -14.534 1.00 72.69 198 GLY A N 1
ATOM 1604 C CA . GLY A 1 198 ? 8.668 19.025 -14.687 1.00 72.69 198 GLY A CA 1
ATOM 1605 C C . GLY A 1 198 ? 7.862 19.473 -13.462 1.00 72.69 198 GLY A C 1
ATOM 1606 O O . GLY A 1 198 ? 8.235 19.182 -12.328 1.00 72.69 198 GLY A O 1
ATOM 1607 N N . ILE A 1 199 ? 6.784 20.222 -13.714 1.00 54.31 199 ILE A N 1
ATOM 1608 C CA . ILE A 1 199 ? 5.706 20.585 -12.776 1.00 54.31 199 ILE A CA 1
ATOM 1609 C C . ILE A 1 199 ? 4.405 20.124 -13.429 1.00 54.31 199 ILE A C 1
ATOM 1611 O O . ILE A 1 199 ? 4.236 20.433 -14.631 1.00 54.31 199 ILE A O 1
#

Secondary structure (DSSP, 8-state):
-------TTS-SEEEETTEEEETTSPBP-EEEEEEEETTS-HHHHHHHHGGGS-EEEEEEE--TT-SEEEEEEEESSHHHHHHHHT-SSEEETTEEEEEEEPPGGGSTTTT-S-GGG--S--GGGGS-HHHHHHHHHHS-HHHHHHHHHH-HHHHHHHHHHHTTT-SEEEGGGGTTS-HHHHHHHHHHHGGG--EEE--

InterPro domains:
  IPR000504 RNA recognition motif domain [PS50102] (12-104)
  IPR001810 F-box domain [PF00646] (124-160)
  IPR012677 Nucleotide-binding alpha-beta plait domain superfamily [G3DSA:3.30.70.330] (21-99)
  IPR035979 RNA-binding domain superfamily [SSF54928] (35-108)
  IPR055204 Heterogeneous nuclear ribonucleoprotein L, RRM domain [PF22976] (27-91)